Protein AF-A0A662K650-F1 (afdb_monomer)

Foldseek 3Di:
DDDDDDDDDDDDDDDDDDDDDDDDDDDDDDDDDDDDDDPDPPPPPPDPDPPQPDDAFLWKKFFAFDDPPVVPDPDDDDPPTPFMWTDHDPQKTKFWDQLLVLEDPCLVVCPPPVNVVSLVVLQVLLQAPPRDCNNRIATAMDGNCVRVVCPTTVDMFIKDFQDDSVLSNQLRVVSVLQHALQADGHPDPDRGHHQGAQSCCVRPVFAQDEDDCSDRVPDDNVNSPDSNSHYHGQSSSQRSNCVRVVDGLQCPVPGRDRDPVRNCNGPRIDTDDD

Secondary structure (DSSP, 8-state):
---------------------------------------------TT----PPPP-TT-EEEEEE---TTTTTSS---SS-SEEEEEEETTEEEEEE--GGGS-HHHHTT-TTT-HHHHHHHHHHHHBTTS-HHHH-EEEEEETHHHHSSSSEEEEEEEEESS-HHHHHHHHHHHHHHHSTTB--BT-S---BPPBB-SHIIIII----------GGG--HHHHTSGGGSB-HHHHHHHHHHHHT-----SSTTSSS--HHHHHTSTTEEE---

Solvent-accessible surface area (backbone atoms only — not comparable to full-atom values): 16088 Å² total; per-residue (Å²): 134,89,78,88,92,85,82,88,88,82,86,88,82,89,81,88,85,84,88,84,88,81,88,85,87,86,89,85,90,82,91,86,90,85,75,93,73,87,71,74,85,69,69,68,71,75,71,71,69,71,74,70,66,85,86,51,52,38,19,38,38,36,28,29,58,68,72,62,80,92,69,54,93,82,79,71,80,62,69,72,36,75,35,25,32,30,31,65,46,94,66,25,30,40,37,27,42,61,34,72,88,53,41,52,74,67,60,70,69,49,46,75,76,79,28,63,67,56,35,52,52,44,26,50,39,20,46,25,50,91,48,56,49,71,42,29,5,22,24,33,76,45,56,42,57,62,60,70,65,54,84,59,17,76,44,71,49,56,28,43,56,80,64,57,66,71,44,26,47,46,15,41,54,54,46,49,64,39,27,38,58,49,26,60,42,42,88,47,97,53,52,67,30,36,30,22,20,35,49,43,32,73,74,72,67,48,42,68,62,69,70,85,83,84,51,55,89,75,64,47,72,74,52,58,74,35,70,51,52,29,30,34,24,29,41,42,52,36,31,19,34,38,68,64,59,65,47,74,40,48,50,52,72,88,49,48,43,55,47,31,37,26,38,61,63,10,94,47,39,44,69,63,76,124

pLDDT: mean 80.11, std 23.22, range [28.91, 98.56]

Structure (mmCIF, N/CA/C/O backbone):
data_AF-A0A662K650-F1
#
_entry.id   AF-A0A662K650-F1
#
loop_
_atom_site.group_PDB
_atom_site.id
_atom_site.type_symbol
_atom_site.label_atom_id
_atom_site.label_alt_id
_atom_site.label_comp_id
_atom_site.label_asym_id
_atom_site.label_entity_id
_atom_site.label_seq_id
_atom_site.pdbx_PDB_ins_code
_atom_site.Cartn_x
_atom_site.Cartn_y
_atom_site.Cartn_z
_atom_site.occupancy
_atom_site.B_iso_or_equiv
_atom_site.auth_seq_id
_atom_site.auth_comp_id
_atom_site.auth_asym_id
_atom_site.auth_atom_id
_atom_site.pdbx_PDB_model_num
ATOM 1 N N . MET A 1 1 ? -65.762 -72.818 -8.376 1.00 40.78 1 MET A N 1
ATOM 2 C CA . MET A 1 1 ? -64.711 -73.740 -7.884 1.00 40.78 1 MET A CA 1
ATOM 3 C C . MET A 1 1 ? -64.092 -73.078 -6.656 1.00 40.78 1 MET A C 1
ATOM 5 O O . MET A 1 1 ? -63.567 -71.992 -6.817 1.00 40.78 1 MET A O 1
ATOM 9 N N . ARG A 1 2 ? -64.547 -73.446 -5.440 1.00 37.78 2 ARG A N 1
ATOM 10 C CA . ARG A 1 2 ? -63.786 -74.156 -4.366 1.00 37.78 2 ARG A CA 1
ATOM 11 C C . ARG A 1 2 ? -62.456 -73.459 -4.032 1.00 37.78 2 ARG A C 1
ATOM 13 O O . ARG A 1 2 ? -61.663 -73.317 -4.945 1.00 37.78 2 ARG A O 1
ATOM 20 N N . ARG A 1 3 ? -62.063 -73.093 -2.809 1.00 38.09 3 ARG A N 1
ATOM 21 C CA . ARG A 1 3 ? -62.480 -73.192 -1.383 1.00 38.09 3 ARG A CA 1
ATOM 22 C C . ARG A 1 3 ? -61.459 -72.239 -0.698 1.00 38.09 3 ARG A C 1
ATOM 24 O O . ARG A 1 3 ? -60.294 -72.298 -1.066 1.00 38.09 3 ARG A O 1
ATOM 31 N N . ALA A 1 4 ? -61.837 -71.181 0.018 1.00 39.53 4 ALA A N 1
ATOM 32 C CA . ALA A 1 4 ? -62.166 -71.162 1.448 1.00 39.53 4 ALA A CA 1
ATOM 33 C C . ALA A 1 4 ? -61.081 -71.779 2.361 1.00 39.53 4 ALA A C 1
ATOM 35 O O . ALA A 1 4 ? -60.773 -72.954 2.201 1.00 39.53 4 ALA A O 1
ATOM 36 N N . GLU A 1 5 ? -60.584 -70.968 3.308 1.00 41.03 5 GLU A N 1
ATOM 37 C CA . GLU A 1 5 ? -60.475 -71.236 4.763 1.00 41.03 5 GLU A CA 1
ATOM 38 C C . GLU A 1 5 ? 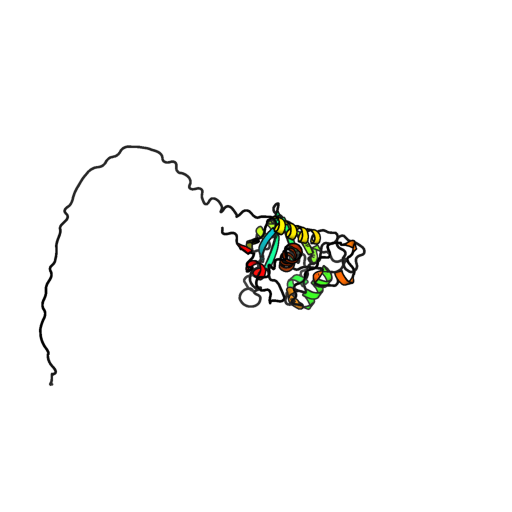-59.142 -70.869 5.426 1.00 41.03 5 GLU A C 1
ATOM 40 O O . GLU A 1 5 ? -58.085 -71.387 5.081 1.00 41.03 5 GLU A O 1
ATOM 45 N N . LEU A 1 6 ? -59.279 -69.970 6.411 1.00 41.00 6 LEU A N 1
ATOM 46 C CA . LEU A 1 6 ? -58.682 -69.911 7.757 1.00 41.00 6 LEU A CA 1
ATOM 47 C C . LEU A 1 6 ? -58.903 -68.459 8.227 1.00 41.00 6 LEU A C 1
ATOM 49 O O . LEU A 1 6 ? -58.104 -67.575 7.950 1.00 41.00 6 LEU A O 1
ATOM 53 N N . ASP A 1 7 ? -60.097 -68.030 8.620 1.00 37.19 7 ASP A N 1
ATOM 54 C CA . ASP A 1 7 ? -60.944 -68.378 9.769 1.00 37.19 7 ASP A CA 1
ATOM 55 C C . ASP A 1 7 ? -60.376 -68.021 11.166 1.00 37.19 7 ASP A C 1
ATOM 57 O O . ASP A 1 7 ? -59.425 -68.605 11.677 1.00 37.19 7 ASP A O 1
ATOM 61 N N . THR A 1 8 ? -61.021 -66.982 11.707 1.00 34.47 8 THR A N 1
ATOM 62 C CA . THR A 1 8 ? -61.357 -66.612 13.093 1.00 34.47 8 THR A CA 1
ATOM 63 C C . THR A 1 8 ? -60.411 -66.828 14.285 1.00 34.47 8 THR A C 1
ATOM 65 O O . THR A 1 8 ? -60.148 -67.932 14.739 1.00 34.47 8 THR A O 1
ATOM 68 N N . LYS A 1 9 ? -60.174 -65.711 14.997 1.00 36.16 9 LYS A N 1
ATOM 69 C CA . LYS A 1 9 ? -60.416 -65.540 16.452 1.00 36.16 9 LYS A CA 1
ATOM 70 C C . LYS A 1 9 ? -60.730 -64.052 16.706 1.00 36.16 9 LYS A C 1
ATOM 72 O O . LYS A 1 9 ? -59.889 -63.196 16.501 1.00 36.16 9 LYS A O 1
ATOM 77 N N . SER A 1 10 ? -61.989 -63.663 16.913 1.00 34.94 10 SER A N 1
ATOM 78 C CA . SER A 1 10 ? -62.749 -63.732 18.177 1.00 34.94 10 SER A CA 1
ATOM 79 C C . SER A 1 10 ? -62.577 -62.497 19.084 1.00 34.94 10 SER A C 1
ATOM 81 O O . SER A 1 10 ? -61.694 -62.466 19.929 1.00 34.94 10 SER A O 1
ATOM 83 N N . LYS A 1 11 ? -63.553 -61.582 18.965 1.00 31.78 11 LYS A N 1
ATOM 84 C CA . LYS A 1 11 ? -64.381 -60.973 20.036 1.00 31.78 11 LYS A CA 1
ATOM 85 C C . LYS A 1 11 ? -63.713 -60.268 21.240 1.00 31.78 11 LYS A C 1
ATOM 87 O O . LYS A 1 11 ? -62.971 -60.876 21.998 1.00 31.78 11 LYS A O 1
ATOM 92 N N . LYS A 1 12 ? -64.298 -59.089 21.544 1.00 35.31 12 LYS A N 1
ATOM 93 C CA . LYS A 1 12 ? -64.157 -58.172 22.710 1.00 35.31 12 LYS A CA 1
ATOM 94 C C . LYS A 1 12 ? -63.090 -57.092 22.455 1.00 35.31 12 LYS A C 1
ATOM 96 O O . LYS A 1 12 ? -61.952 -57.428 22.211 1.00 35.31 12 LYS A O 1
ATOM 101 N N . LEU A 1 13 ? -63.373 -55.789 22.453 1.00 38.28 13 LEU A N 1
ATOM 102 C CA . LEU A 1 13 ? -64.236 -55.022 23.348 1.00 38.28 13 LEU A CA 1
ATOM 103 C C . LEU A 1 13 ? -64.931 -53.846 22.636 1.00 38.28 13 LEU A C 1
ATOM 105 O O . LEU A 1 13 ? -64.328 -53.104 21.871 1.00 38.28 13 LEU A O 1
ATOM 109 N N . LYS A 1 14 ? -66.202 -53.649 22.998 1.00 33.72 14 LYS A N 1
ATOM 110 C CA . LYS A 1 14 ? -66.956 -52.399 22.864 1.00 33.72 14 LYS A CA 1
ATOM 111 C C . LYS A 1 14 ? -66.472 -51.401 23.926 1.00 33.72 14 LYS A C 1
ATOM 113 O O . LYS A 1 14 ? -66.399 -51.800 25.088 1.00 33.72 14 LYS A O 1
ATOM 118 N N . LYS A 1 15 ? -66.307 -50.118 23.580 1.00 38.47 15 LYS A N 1
ATOM 119 C CA . LYS A 1 15 ? -66.795 -49.002 24.416 1.00 38.47 15 LYS A CA 1
ATOM 120 C C . LYS A 1 15 ? -66.842 -47.668 23.652 1.00 38.47 15 LYS A C 1
ATOM 122 O O . LYS A 1 15 ? -65.833 -47.104 23.260 1.00 38.47 15 LYS A O 1
ATOM 127 N N . THR A 1 16 ? -68.083 -47.250 23.462 1.00 40.47 16 THR A N 1
ATOM 128 C CA . THR A 1 16 ? -68.689 -45.967 23.091 1.00 40.47 16 THR A CA 1
ATOM 129 C C . THR A 1 16 ? -68.134 -44.755 23.850 1.00 40.47 16 THR A C 1
ATOM 131 O O . THR A 1 16 ? -67.894 -44.905 25.039 1.00 40.47 16 THR A O 1
ATOM 134 N N . PHE A 1 17 ? -68.076 -43.569 23.223 1.00 34.34 17 PHE A N 1
ATOM 135 C CA . PHE A 1 17 ? -68.374 -42.243 23.823 1.00 34.34 17 PHE A CA 1
ATOM 136 C C . PHE A 1 17 ? -68.547 -41.223 22.673 1.00 34.34 17 PHE A C 1
ATOM 138 O O . PHE A 1 17 ? -67.603 -40.946 21.947 1.00 34.34 17 PHE A O 1
ATOM 145 N N . GLN A 1 18 ? -69.777 -40.992 22.207 1.00 33.91 18 GLN A N 1
ATOM 146 C CA . GLN A 1 18 ? -70.702 -39.902 22.568 1.00 33.91 18 GLN A CA 1
ATOM 147 C C . GLN A 1 18 ? -70.287 -38.494 22.099 1.00 33.91 18 GLN A C 1
ATOM 149 O O . GLN A 1 18 ? -69.327 -37.896 22.566 1.00 33.91 18 GLN A O 1
ATOM 154 N N . VAL A 1 19 ? -71.112 -38.010 21.168 1.00 34.16 19 VAL A N 1
ATOM 155 C CA . VAL A 1 19 ? -71.230 -36.669 20.590 1.00 34.16 19 VAL A CA 1
ATOM 156 C C . VAL A 1 19 ? -71.708 -35.675 21.652 1.00 34.16 19 VAL A C 1
ATOM 158 O O . VAL A 1 19 ? -72.634 -35.992 22.398 1.00 34.16 19 VAL A O 1
ATOM 161 N N . LEU A 1 20 ? -71.153 -34.459 21.654 1.00 33.59 20 LEU A N 1
ATOM 162 C CA . LEU A 1 20 ? -71.763 -33.299 22.305 1.00 33.59 20 LEU A CA 1
ATOM 163 C C . LEU A 1 20 ? -72.025 -32.210 21.255 1.00 33.59 20 LEU A C 1
ATOM 165 O O . LEU A 1 20 ? -71.106 -31.715 20.608 1.00 33.59 20 LEU A O 1
ATOM 169 N N . VAL A 1 21 ? -73.304 -31.884 21.087 1.00 38.09 21 VAL A N 1
ATOM 170 C CA . VAL A 1 21 ? -73.833 -30.742 20.334 1.00 38.09 21 VAL A CA 1
ATOM 171 C C . VAL A 1 21 ? -73.928 -29.564 21.300 1.00 38.09 21 VAL A C 1
ATOM 173 O O . VAL A 1 21 ? -74.507 -29.730 22.371 1.00 38.09 21 VAL A O 1
ATOM 176 N N . ILE A 1 22 ? -73.431 -28.382 20.922 1.00 37.75 22 ILE A N 1
ATOM 177 C CA . ILE A 1 22 ? -73.859 -27.107 21.516 1.00 37.75 22 ILE A CA 1
ATOM 178 C C . ILE A 1 22 ? -74.097 -26.099 20.385 1.00 37.75 22 ILE A C 1
ATOM 180 O O . ILE A 1 22 ? -73.215 -25.815 19.577 1.00 37.75 22 ILE A O 1
ATOM 184 N N . GLU A 1 23 ? -75.337 -25.617 20.332 1.00 37.16 23 GLU A N 1
ATOM 185 C CA . GLU A 1 23 ? -75.872 -24.569 19.463 1.00 37.16 23 GLU A CA 1
ATOM 186 C C . GLU A 1 23 ? -75.290 -23.186 19.803 1.00 37.16 23 GLU A C 1
ATOM 188 O O . GLU A 1 23 ? -75.110 -22.876 20.978 1.00 37.16 23 GLU A O 1
ATOM 193 N N . VAL A 1 24 ? -75.139 -22.291 18.814 1.00 37.44 24 VAL A N 1
ATOM 194 C CA . VAL A 1 24 ? -75.160 -20.835 19.065 1.00 37.44 24 VAL A CA 1
ATOM 195 C C . VAL A 1 24 ? -76.007 -20.127 18.000 1.00 37.44 24 VAL A C 1
ATOM 197 O O . VAL A 1 24 ? -75.733 -20.186 16.801 1.00 37.44 24 VAL A O 1
ATOM 200 N N . ARG A 1 25 ? -77.078 -19.480 18.476 1.00 34.38 25 ARG A N 1
ATOM 201 C CA . ARG A 1 25 ? -78.071 -18.684 17.736 1.00 34.38 25 ARG A CA 1
ATOM 202 C C . ARG A 1 25 ? -77.619 -17.227 17.521 1.00 34.38 25 ARG A C 1
ATOM 204 O O . ARG A 1 25 ? -76.724 -16.723 18.184 1.00 34.38 25 ARG A O 1
ATOM 211 N N . TRP A 1 26 ? -78.291 -16.572 16.575 1.00 32.06 26 TRP A N 1
ATOM 212 C CA . TRP A 1 26 ? -78.008 -15.278 15.933 1.00 32.06 26 TRP A CA 1
ATOM 213 C C . TRP A 1 26 ? -78.647 -14.012 16.586 1.00 32.06 26 TRP A C 1
ATOM 215 O O . TRP A 1 26 ? -79.778 -14.104 17.059 1.00 32.06 26 TRP A O 1
ATOM 225 N N . LYS A 1 27 ? -77.993 -12.838 16.349 1.00 34.25 27 LYS A N 1
ATOM 226 C CA . LYS A 1 27 ? -78.469 -11.407 16.202 1.00 34.25 27 LYS A CA 1
ATOM 227 C C . LYS A 1 27 ? -78.825 -10.552 17.455 1.00 34.25 27 LYS A C 1
ATOM 229 O O . LYS A 1 27 ? -79.251 -11.143 18.439 1.00 34.25 27 LYS A O 1
ATOM 234 N N . PRO A 1 28 ? -78.899 -9.183 17.381 1.00 52.59 28 PRO A N 1
ATOM 235 C CA . PRO A 1 28 ? -78.194 -8.133 16.578 1.00 52.59 28 PRO A CA 1
ATOM 236 C C . PRO A 1 28 ? -77.786 -6.847 17.404 1.00 52.59 28 PRO A C 1
ATOM 238 O O . PRO A 1 28 ? -77.956 -6.846 18.617 1.00 52.59 28 PRO A O 1
ATOM 241 N N . LEU A 1 29 ? -77.376 -5.739 16.724 1.00 32.50 29 LEU A N 1
ATOM 242 C CA . LEU A 1 29 ? -77.354 -4.297 17.160 1.00 32.50 29 LEU A CA 1
ATOM 243 C C . LEU A 1 29 ? -76.177 -3.867 18.101 1.00 32.50 29 LEU A C 1
ATOM 245 O O . LEU A 1 29 ? -75.738 -4.671 18.903 1.00 32.50 29 LEU A O 1
ATOM 249 N N . VAL A 1 30 ? -75.532 -2.680 18.100 1.00 34.03 30 VAL A N 1
ATOM 250 C CA . VAL A 1 30 ? -75.786 -1.281 17.667 1.00 34.03 30 VAL A CA 1
ATOM 251 C C . VAL A 1 30 ? -74.442 -0.547 17.381 1.00 34.03 30 VAL A C 1
ATOM 253 O O . VAL A 1 30 ? -73.450 -0.788 18.062 1.00 34.03 30 VAL A O 1
ATOM 256 N N . LEU A 1 31 ? -74.447 0.396 16.423 1.00 34.59 31 LEU A N 1
ATOM 257 C CA . LEU A 1 31 ? -73.459 1.469 16.187 1.00 34.59 31 LEU A CA 1
ATOM 258 C C . LEU A 1 31 ? -73.218 2.381 17.414 1.00 34.59 31 LEU A C 1
ATOM 260 O O . LEU A 1 31 ? -74.169 2.959 17.931 1.00 34.59 31 LEU A O 1
ATOM 264 N N . ILE A 1 32 ? -71.963 2.707 17.733 1.00 38.38 32 ILE A N 1
ATOM 265 C CA . ILE A 1 32 ? -71.627 3.985 18.386 1.00 38.38 32 ILE A CA 1
ATOM 266 C C . ILE A 1 32 ? -70.618 4.716 17.501 1.00 38.38 32 ILE A C 1
ATOM 268 O O . ILE A 1 32 ? -69.511 4.236 17.276 1.00 38.38 32 ILE A O 1
ATOM 272 N N . ALA A 1 33 ? -71.031 5.876 16.993 1.00 38.84 33 ALA A N 1
ATOM 273 C CA . ALA A 1 33 ? -70.193 6.848 16.308 1.00 38.84 33 ALA A CA 1
ATOM 274 C C . ALA A 1 33 ? -70.051 8.089 17.196 1.00 38.84 33 ALA A C 1
ATOM 276 O O . ALA A 1 33 ? -71.044 8.778 17.389 1.00 38.84 33 ALA A O 1
ATOM 277 N N . VAL A 1 34 ? -68.843 8.366 17.696 1.00 32.19 34 VAL A N 1
ATOM 278 C CA . VAL A 1 34 ? -68.288 9.680 18.100 1.00 32.19 34 VAL A CA 1
ATOM 279 C C . VAL A 1 34 ? -66.774 9.436 18.211 1.00 32.19 34 VAL A C 1
ATOM 281 O O . VAL A 1 34 ? -66.379 8.457 18.824 1.00 32.19 34 VAL A O 1
ATOM 284 N N . GLY A 1 35 ? -65.837 10.196 17.666 1.00 28.91 35 GLY A N 1
ATOM 285 C CA . GLY A 1 35 ? -65.833 11.460 16.958 1.00 28.91 35 GLY A CA 1
ATOM 286 C C . GLY A 1 35 ? -64.402 11.673 16.444 1.00 28.91 35 GLY A C 1
ATOM 287 O O . GLY A 1 35 ? -63.477 10.946 16.803 1.00 28.91 35 GLY A O 1
ATOM 288 N N . MET A 1 36 ? -64.248 12.642 15.553 1.00 41.31 36 MET A N 1
ATOM 289 C CA . MET A 1 36 ? -62.998 13.011 14.894 1.00 41.31 36 MET A CA 1
ATOM 290 C C . MET A 1 36 ? -61.838 13.180 15.885 1.00 41.31 36 MET A C 1
ATOM 292 O O . MET A 1 36 ? -61.918 14.013 16.781 1.00 41.31 36 MET A O 1
ATOM 296 N N . PHE A 1 37 ? -60.725 12.494 15.636 1.00 33.50 37 PHE A N 1
ATOM 297 C CA . PHE A 1 37 ? -59.409 13.098 15.798 1.00 33.50 37 PHE A CA 1
ATOM 298 C C . PHE A 1 37 ? -58.512 12.620 14.662 1.00 33.50 37 PHE A C 1
ATOM 300 O O . PHE A 1 37 ? -58.288 11.429 14.461 1.00 33.50 37 PHE A O 1
ATOM 307 N N . LEU A 1 38 ? -58.052 13.603 13.896 1.00 41.06 38 LEU A N 1
ATOM 308 C CA . LEU A 1 38 ? -56.959 13.511 12.950 1.00 41.06 38 LEU A CA 1
ATOM 309 C C . LEU A 1 38 ? -55.739 12.956 13.695 1.00 41.06 38 LEU A C 1
ATOM 311 O O . LEU A 1 38 ? -55.058 13.696 14.401 1.00 41.06 38 LEU A O 1
ATOM 315 N N . ALA A 1 39 ? -55.457 11.663 13.550 1.00 36.44 39 ALA A N 1
ATOM 316 C CA . ALA A 1 39 ? -54.082 11.221 13.686 1.00 36.44 39 ALA A CA 1
ATOM 317 C C . ALA A 1 39 ? -53.356 11.778 12.454 1.00 36.44 39 ALA A C 1
ATOM 319 O O . ALA A 1 39 ? -53.850 11.584 11.335 1.00 36.44 39 ALA A O 1
ATOM 320 N N . PRO A 1 40 ? -52.250 12.521 12.619 1.00 38.53 40 PRO A N 1
ATOM 321 C CA . PRO A 1 40 ? -51.476 12.944 11.473 1.00 38.53 40 PRO A CA 1
ATOM 322 C C . PRO A 1 40 ? -51.129 11.682 10.691 1.00 38.53 40 PRO A C 1
ATOM 324 O O . PRO A 1 40 ? -50.772 10.659 11.279 1.00 38.53 40 PRO A O 1
ATOM 327 N N . ALA A 1 41 ? -51.221 11.756 9.365 1.00 41.66 41 ALA A N 1
ATOM 328 C CA . ALA A 1 41 ? -50.349 10.949 8.543 1.00 41.66 41 ALA A CA 1
ATOM 329 C C . ALA A 1 41 ? -48.931 11.330 8.979 1.00 41.66 41 ALA A C 1
ATOM 331 O O . ALA A 1 41 ? -48.328 12.259 8.447 1.00 41.66 41 ALA A O 1
ATOM 332 N N . THR A 1 42 ? -48.415 10.666 10.014 1.00 42.78 42 THR A N 1
ATOM 333 C CA . THR A 1 42 ? -46.987 10.500 10.151 1.00 42.78 42 THR A CA 1
ATOM 334 C C . THR A 1 42 ? -46.650 9.747 8.888 1.00 42.78 42 THR A C 1
ATOM 336 O O . THR A 1 42 ? -46.900 8.546 8.782 1.00 42.78 42 THR A O 1
ATOM 339 N N . LEU A 1 43 ? -46.198 10.500 7.886 1.00 41.53 43 LEU A N 1
ATOM 340 C CA . LEU A 1 43 ? -45.213 10.023 6.946 1.00 41.53 43 LEU A CA 1
ATOM 341 C C . LEU A 1 43 ? -44.304 9.140 7.793 1.00 41.53 43 LEU A C 1
ATOM 343 O O . LEU A 1 43 ? -43.567 9.650 8.639 1.00 41.53 43 LEU A O 1
ATOM 347 N N . ALA A 1 44 ? -44.459 7.819 7.677 1.00 37.47 44 ALA A N 1
ATOM 348 C CA . ALA A 1 44 ? -43.382 6.943 8.071 1.00 37.47 44 ALA A CA 1
ATOM 349 C C . ALA A 1 44 ? -42.177 7.557 7.358 1.00 37.47 44 ALA A C 1
ATOM 351 O O . ALA A 1 44 ? -42.288 7.795 6.149 1.00 37.47 44 ALA A O 1
ATOM 352 N N . PRO A 1 45 ? -41.105 7.942 8.068 1.00 42.09 45 PRO A N 1
ATOM 353 C CA . PRO A 1 45 ? -39.874 8.264 7.388 1.00 42.09 45 PRO A CA 1
ATOM 354 C C . PRO A 1 45 ? -39.596 7.042 6.524 1.00 42.09 45 PRO A C 1
ATOM 356 O O . PRO A 1 45 ? -39.334 5.959 7.048 1.00 42.09 45 PRO A O 1
ATOM 359 N N . SER A 1 46 ? -39.805 7.180 5.216 1.00 42.38 46 SER A N 1
ATOM 360 C CA . SER A 1 46 ? -39.352 6.225 4.226 1.00 42.38 46 SER A CA 1
ATOM 361 C C . SER A 1 46 ? -37.897 6.004 4.569 1.00 42.38 46 SER A C 1
ATOM 363 O O . SER A 1 46 ? -37.149 6.970 4.476 1.00 42.38 46 SER A O 1
ATOM 365 N N . ALA A 1 47 ? -37.581 4.816 5.096 1.00 41.59 47 ALA A N 1
ATOM 366 C CA . ALA A 1 47 ? -36.256 4.377 5.506 1.00 41.59 47 ALA A CA 1
ATOM 367 C C . ALA A 1 47 ? -35.322 5.553 5.830 1.00 41.59 47 ALA A C 1
ATOM 369 O O . ALA A 1 47 ? -34.590 6.035 4.965 1.00 41.59 47 ALA A O 1
ATOM 370 N N . LEU A 1 48 ? -35.376 6.019 7.086 1.00 36.56 48 LEU A N 1
ATOM 371 C CA . LEU A 1 48 ? -34.194 6.586 7.733 1.00 36.56 48 LEU A CA 1
ATOM 372 C C . LEU A 1 48 ? -33.001 5.788 7.213 1.00 36.56 48 LEU A C 1
ATOM 374 O O . LEU A 1 48 ? -32.955 4.577 7.440 1.00 36.56 48 LEU A O 1
ATOM 378 N N . GLY A 1 49 ? -32.141 6.442 6.424 1.00 36.94 49 GLY A N 1
ATOM 379 C CA . GLY A 1 49 ? -30.924 5.823 5.932 1.00 36.94 49 GLY A CA 1
ATOM 380 C C . GLY A 1 49 ? -30.283 5.128 7.116 1.00 36.94 49 GLY A C 1
ATOM 381 O O . GLY A 1 49 ? -30.177 5.748 8.179 1.00 36.94 49 GLY A O 1
ATOM 382 N N . ALA A 1 50 ? -29.974 3.838 6.955 1.00 36.38 50 ALA A N 1
ATOM 383 C CA . ALA A 1 50 ? -29.138 3.124 7.904 1.00 36.38 50 ALA A CA 1
ATOM 384 C C . ALA A 1 50 ? -28.015 4.093 8.262 1.00 36.38 50 ALA A C 1
ATOM 386 O O . ALA A 1 50 ? -27.336 4.601 7.362 1.00 36.38 50 ALA A O 1
ATOM 387 N N . ALA A 1 51 ? -27.961 4.511 9.528 1.00 37.28 51 ALA A N 1
ATOM 388 C CA . ALA A 1 51 ? -26.932 5.428 9.964 1.00 37.28 51 ALA A CA 1
ATOM 389 C C . ALA A 1 51 ? -25.638 4.666 9.723 1.00 37.28 51 ALA A C 1
ATOM 391 O O . ALA A 1 51 ? -25.349 3.738 10.471 1.00 37.28 51 ALA A O 1
ATOM 392 N N . SER A 1 52 ? -24.940 4.988 8.627 1.00 56.69 52 SER A N 1
ATOM 393 C CA . SER A 1 52 ? -23.692 4.331 8.261 1.00 56.69 52 SER A CA 1
ATOM 394 C C . SER A 1 52 ? -22.842 4.348 9.514 1.00 56.69 52 SER A C 1
ATOM 396 O O . SER A 1 52 ? -22.618 5.435 10.066 1.00 56.69 52 SER A O 1
ATOM 398 N N . ALA A 1 53 ? -22.479 3.171 10.014 1.00 62.16 53 ALA A N 1
ATOM 399 C CA . ALA A 1 53 ? -21.764 3.087 11.267 1.00 62.16 53 ALA A CA 1
ATOM 400 C C . ALA A 1 53 ? -20.562 4.050 11.226 1.00 62.16 53 ALA A C 1
ATOM 402 O O . ALA A 1 53 ? -19.919 4.189 10.178 1.00 62.16 53 ALA A O 1
ATOM 403 N N . PRO A 1 54 ? -20.320 4.818 12.302 1.00 74.25 54 PRO A N 1
ATOM 404 C CA . PRO A 1 54 ? -19.321 5.873 12.270 1.00 74.25 54 PRO A CA 1
ATOM 405 C C . PRO A 1 54 ? -17.949 5.263 11.976 1.00 74.25 54 PRO A C 1
ATOM 407 O O . PRO A 1 54 ? -17.460 4.462 12.762 1.00 74.25 54 PRO A O 1
ATOM 410 N N . MET A 1 55 ? -17.332 5.653 10.860 1.00 85.56 55 MET A N 1
ATOM 411 C CA . MET A 1 55 ? -15.967 5.239 10.535 1.00 85.56 55 MET A CA 1
ATOM 412 C C . MET A 1 55 ? -14.959 5.971 11.421 1.00 85.56 55 MET A C 1
ATOM 414 O O . MET A 1 55 ? -15.015 7.198 11.573 1.00 85.56 55 MET A O 1
ATOM 418 N N . TYR A 1 56 ? -13.981 5.237 11.934 1.00 91.69 56 TYR A N 1
ATOM 419 C CA . TYR A 1 56 ? -12.894 5.751 12.756 1.00 91.69 56 TYR A CA 1
ATOM 420 C C . TYR A 1 56 ? -11.563 5.687 12.012 1.00 91.69 56 TYR A C 1
ATOM 422 O O . TYR A 1 56 ? -11.294 4.760 11.249 1.00 91.69 56 TYR A O 1
ATOM 430 N N . LYS A 1 57 ? -10.689 6.676 12.247 1.00 95.62 57 LYS A N 1
ATOM 431 C CA . LYS A 1 57 ? -9.314 6.654 11.724 1.00 95.62 57 LYS A CA 1
ATOM 432 C C . LYS A 1 57 ? -8.670 5.304 12.077 1.00 95.62 57 LYS A C 1
ATOM 434 O O . LYS A 1 57 ? -8.710 4.894 13.238 1.00 95.62 57 LYS A O 1
ATOM 439 N N . GLY A 1 58 ? -8.115 4.643 11.063 1.00 96.94 58 GLY A N 1
ATOM 440 C CA . GLY A 1 58 ? -7.503 3.314 11.083 1.00 96.94 58 GLY A CA 1
ATOM 441 C C . GLY A 1 58 ? -8.436 2.145 10.777 1.00 96.94 58 GLY A C 1
ATOM 442 O O . GLY A 1 58 ? -7.953 1.015 10.728 1.00 96.94 58 GLY A O 1
ATOM 443 N N . ASP A 1 59 ? -9.723 2.376 10.530 1.00 95.88 59 ASP A N 1
ATOM 444 C CA . ASP A 1 59 ? -10.591 1.344 9.959 1.00 95.88 59 ASP A CA 1
ATOM 445 C C . ASP A 1 59 ? -10.087 0.885 8.590 1.00 95.88 59 ASP A C 1
ATOM 447 O O . ASP A 1 59 ? -9.399 1.625 7.880 1.00 95.88 59 ASP A O 1
ATOM 451 N N . VAL A 1 60 ? -10.423 -0.351 8.232 1.00 97.19 60 VAL A N 1
ATOM 452 C CA . VAL A 1 60 ? -10.070 -0.944 6.943 1.00 97.19 60 VAL A CA 1
ATOM 453 C C . VAL A 1 60 ? -11.273 -0.845 6.016 1.00 97.19 60 VAL A C 1
ATOM 455 O O . VAL A 1 60 ? -12.396 -1.148 6.418 1.00 97.19 60 VAL A O 1
ATOM 458 N N . ILE A 1 61 ? -11.034 -0.420 4.780 1.00 95.62 61 ILE A N 1
ATOM 459 C CA . ILE A 1 61 ? -12.007 -0.500 3.692 1.00 95.62 61 ILE A CA 1
ATOM 460 C C . ILE A 1 61 ? -11.554 -1.615 2.761 1.00 95.62 61 ILE A C 1
ATOM 462 O O . ILE A 1 61 ? -10.393 -1.623 2.351 1.00 95.62 61 ILE A O 1
ATOM 466 N N . TYR A 1 62 ? -12.463 -2.519 2.423 1.00 94.62 62 TYR A N 1
ATOM 467 C CA . TYR A 1 62 ? -12.281 -3.521 1.382 1.00 94.62 62 TYR A CA 1
ATOM 468 C C . TYR A 1 62 ? -13.122 -3.163 0.169 1.00 94.62 62 TYR A C 1
ATOM 470 O O . TYR A 1 62 ? -14.188 -2.564 0.318 1.00 94.62 62 TYR A O 1
ATOM 478 N N . ALA A 1 63 ? -12.652 -3.526 -1.019 1.00 92.00 63 ALA A N 1
ATOM 479 C CA . ALA A 1 63 ? -13.376 -3.251 -2.249 1.00 92.00 63 ALA A CA 1
ATOM 480 C C . ALA A 1 63 ? -13.225 -4.382 -3.267 1.00 92.00 63 ALA A C 1
ATOM 482 O O . ALA A 1 63 ? -12.166 -5.006 -3.375 1.00 92.00 63 ALA A O 1
ATOM 483 N N . GLU A 1 64 ? -14.302 -4.646 -4.001 1.00 89.19 64 GLU A N 1
ATOM 484 C CA . GLU A 1 64 ? -14.348 -5.604 -5.104 1.00 89.19 64 GLU A CA 1
ATOM 485 C C . GLU A 1 64 ? -14.394 -4.826 -6.419 1.00 89.19 64 GLU A C 1
ATOM 487 O O . GLU A 1 64 ? -15.260 -3.972 -6.624 1.00 89.19 64 GLU A O 1
ATOM 492 N N . ALA A 1 65 ? -13.436 -5.075 -7.305 1.00 83.00 65 ALA A N 1
ATOM 493 C CA . ALA A 1 65 ? -13.340 -4.385 -8.579 1.00 83.00 65 ALA A CA 1
ATOM 494 C C . ALA A 1 65 ? -14.419 -4.883 -9.554 1.00 83.00 65 ALA A C 1
ATOM 496 O O . ALA A 1 65 ? -14.880 -6.029 -9.493 1.00 83.00 65 ALA A O 1
ATOM 497 N N . TYR A 1 66 ? -14.799 -4.046 -10.523 1.00 74.94 66 TYR A N 1
ATOM 498 C CA . TYR A 1 66 ? -15.605 -4.535 -11.641 1.00 74.94 66 TYR A CA 1
ATOM 499 C C . TYR A 1 66 ? -14.801 -5.529 -12.475 1.00 74.94 66 TYR A C 1
ATOM 501 O O . TYR A 1 66 ? -14.000 -5.160 -13.333 1.00 74.94 66 TYR A O 1
ATOM 509 N N . HIS A 1 67 ? -15.085 -6.812 -12.307 1.00 65.25 67 HIS A N 1
ATOM 510 C CA . HIS A 1 67 ? -14.737 -7.788 -13.338 1.00 65.25 67 HIS A CA 1
ATOM 511 C C . HIS A 1 67 ? -15.818 -7.726 -14.449 1.00 65.25 67 HIS A C 1
ATOM 513 O O . HIS A 1 67 ? -16.979 -7.417 -14.173 1.00 65.25 67 HIS A O 1
ATOM 519 N N . ASN A 1 68 ? -15.518 -8.047 -15.707 1.00 54.16 68 ASN A N 1
ATOM 520 C CA . ASN A 1 68 ? -16.569 -8.193 -16.729 1.00 54.16 68 ASN A CA 1
ATOM 521 C C . ASN A 1 68 ? -17.190 -9.599 -16.642 1.00 54.16 68 ASN A C 1
ATOM 523 O O . ASN A 1 68 ? -16.482 -10.597 -16.768 1.00 54.16 68 ASN A O 1
ATOM 527 N N . ASP A 1 69 ? -18.514 -9.692 -16.464 1.00 46.69 69 ASP A N 1
ATOM 528 C CA . ASP A 1 69 ? -19.269 -10.937 -16.191 1.00 46.69 69 ASP A CA 1
ATOM 529 C C . ASP A 1 69 ? -19.035 -12.100 -17.175 1.00 46.69 69 ASP A C 1
ATOM 531 O O . ASP A 1 69 ? -19.247 -13.264 -16.826 1.00 46.69 69 ASP A O 1
ATOM 535 N N . ASN A 1 70 ? -18.546 -11.825 -18.385 1.00 45.44 70 ASN A N 1
ATOM 536 C CA . ASN A 1 70 ? -18.281 -12.854 -19.393 1.00 45.44 70 ASN A CA 1
ATOM 537 C C . ASN A 1 70 ? -16.983 -13.651 -19.160 1.00 45.44 70 ASN A C 1
ATOM 539 O O . ASN A 1 70 ? -16.802 -14.694 -19.787 1.00 45.44 70 ASN A O 1
ATOM 543 N N . GLU A 1 71 ? -16.111 -13.223 -18.241 1.00 47.22 71 GLU A N 1
ATOM 544 C CA . GLU A 1 71 ? -14.869 -13.940 -17.901 1.00 47.22 71 GLU A CA 1
ATOM 545 C C . GLU A 1 71 ? -14.867 -14.520 -16.472 1.00 47.22 71 GLU A C 1
ATOM 547 O O . GLU A 1 71 ? -14.000 -15.328 -16.132 1.00 47.22 71 GLU A O 1
ATOM 552 N N . LYS A 1 72 ? -15.867 -14.175 -15.645 1.00 46.19 72 LYS A N 1
ATOM 553 C CA . LYS A 1 72 ? -15.784 -14.306 -14.179 1.00 46.19 72 LYS A CA 1
ATOM 554 C C . LYS A 1 72 ? -15.890 -15.710 -13.591 1.00 46.19 72 LYS A C 1
ATOM 556 O O . LYS A 1 72 ? -15.188 -16.012 -12.646 1.00 46.19 72 LYS A O 1
ATOM 561 N N . LYS A 1 73 ? -16.752 -16.612 -14.063 1.00 42.72 73 LYS A N 1
ATOM 562 C CA . LYS A 1 73 ? -17.199 -17.698 -13.155 1.00 42.72 73 LYS A CA 1
ATOM 563 C C . LYS A 1 73 ? -16.292 -18.921 -12.954 1.00 42.72 73 LYS A C 1
ATOM 565 O O . LYS A 1 73 ? -16.727 -19.837 -12.258 1.00 42.72 73 LYS 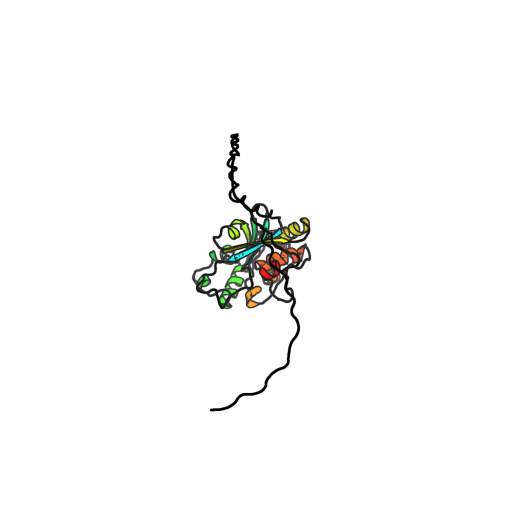A O 1
ATOM 570 N N . LYS A 1 74 ? -15.107 -19.040 -13.574 1.00 42.97 74 LYS A N 1
ATOM 571 C CA . LYS A 1 74 ? -14.370 -20.330 -13.525 1.00 42.97 74 LYS A CA 1
ATOM 572 C C . LYS A 1 74 ? -12.840 -20.327 -13.462 1.00 42.97 74 LYS A C 1
ATOM 574 O O . LYS A 1 74 ? -12.295 -21.430 -13.411 1.00 42.97 74 LYS A O 1
ATOM 579 N N . LYS A 1 75 ? -12.116 -19.200 -13.486 1.00 42.47 75 LYS A N 1
ATOM 580 C CA . LYS A 1 75 ? -10.638 -19.291 -13.575 1.00 42.47 75 LYS A CA 1
ATOM 581 C C . LYS A 1 75 ? -9.796 -18.351 -12.720 1.00 42.47 75 LYS A C 1
ATOM 583 O O . LYS A 1 75 ? -8.644 -18.708 -12.493 1.00 42.47 75 LYS A O 1
ATOM 588 N N . ASN A 1 76 ?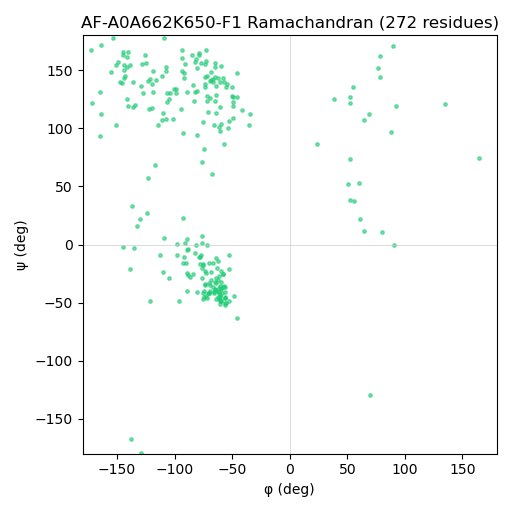 -10.328 -17.225 -12.254 1.00 50.88 76 ASN A N 1
ATOM 589 C CA . ASN A 1 76 ? -9.488 -16.127 -11.771 1.00 50.88 76 ASN A CA 1
ATOM 590 C C . ASN A 1 76 ? -9.923 -15.552 -10.414 1.00 50.88 76 ASN A C 1
ATOM 592 O O . ASN A 1 76 ? -9.472 -14.461 -10.089 1.00 50.88 76 ASN A O 1
ATOM 596 N N . ASP A 1 77 ? -10.761 -16.258 -9.645 1.00 52.09 77 ASP A N 1
ATOM 597 C CA . ASP A 1 77 ? -11.221 -15.782 -8.335 1.00 52.09 77 ASP A CA 1
ATOM 598 C C . ASP A 1 77 ? -10.010 -15.574 -7.417 1.00 52.09 77 ASP A C 1
ATOM 600 O O . ASP A 1 77 ? -9.412 -16.530 -6.908 1.00 52.09 77 ASP A O 1
ATOM 604 N N . LEU A 1 78 ? -9.630 -14.309 -7.228 1.00 57.34 78 LEU A N 1
ATOM 605 C CA . LEU A 1 78 ? -8.917 -13.921 -6.026 1.00 57.34 78 LEU A CA 1
ATOM 606 C C . LEU A 1 78 ? -9.842 -14.244 -4.848 1.00 57.34 78 LEU A C 1
ATOM 608 O O . LEU A 1 78 ? -11.061 -14.105 -4.967 1.00 57.34 78 LEU A O 1
ATOM 612 N N . PRO A 1 79 ? -9.311 -14.765 -3.736 1.00 61.34 79 PRO A N 1
ATOM 613 C CA . PRO A 1 79 ? -10.145 -15.024 -2.578 1.00 61.34 79 PRO A CA 1
ATOM 614 C C . PRO A 1 79 ? -10.699 -13.690 -2.053 1.00 61.34 79 PRO A C 1
ATOM 616 O O . PRO A 1 79 ? -9.945 -12.862 -1.554 1.00 61.34 79 PRO A O 1
ATOM 619 N N . GLY A 1 80 ? -12.014 -13.499 -2.166 1.00 78.50 80 GLY A N 1
ATOM 620 C CA . GLY A 1 80 ? -12.725 -12.351 -1.599 1.00 78.50 80 GLY A CA 1
ATOM 621 C C . GLY A 1 80 ? -12.410 -11.027 -2.298 1.00 78.50 80 GLY A C 1
ATOM 622 O O . GLY A 1 80 ? -12.527 -10.921 -3.513 1.00 78.50 80 GLY A O 1
ATOM 623 N N . TRP A 1 81 ? -12.068 -10.008 -1.511 1.00 89.81 81 TRP A N 1
ATOM 624 C CA . TRP A 1 81 ? -11.889 -8.631 -1.972 1.00 89.81 81 TRP A CA 1
ATOM 625 C C . TRP A 1 81 ? -10.622 -8.426 -2.823 1.00 89.81 81 TRP A C 1
ATOM 627 O O . TRP A 1 81 ? -9.568 -9.000 -2.539 1.00 89.81 81 TRP A O 1
ATOM 637 N N . ASP A 1 82 ? -10.700 -7.543 -3.823 1.00 89.94 82 ASP A N 1
ATOM 638 C CA . ASP A 1 82 ? -9.588 -7.215 -4.731 1.00 89.94 82 ASP A CA 1
ATOM 639 C C . ASP A 1 82 ? -8.646 -6.148 -4.157 1.00 89.94 82 ASP A C 1
ATOM 641 O O . ASP A 1 82 ? -7.469 -6.078 -4.522 1.00 89.94 82 ASP A O 1
ATOM 645 N N . HIS A 1 83 ? -9.160 -5.309 -3.254 1.00 94.62 83 HIS A N 1
ATOM 646 C CA . HIS A 1 83 ? -8.444 -4.153 -2.731 1.00 94.62 83 HIS A CA 1
ATOM 647 C C . HIS A 1 83 ? -8.692 -3.916 -1.242 1.00 94.62 83 HIS A C 1
ATOM 649 O O . HIS A 1 83 ? -9.733 -4.291 -0.701 1.00 94.62 83 HIS A O 1
ATOM 655 N N . ALA A 1 84 ? -7.717 -3.290 -0.579 1.00 97.12 84 ALA A N 1
ATOM 656 C CA . ALA A 1 84 ? -7.802 -2.899 0.823 1.00 97.12 84 ALA A CA 1
ATOM 657 C C . ALA A 1 84 ? -7.060 -1.580 1.083 1.00 97.12 84 ALA A C 1
ATOM 659 O O . ALA A 1 84 ? -5.937 -1.390 0.610 1.00 97.12 84 ALA A O 1
ATOM 660 N N . ALA A 1 85 ? -7.656 -0.708 1.896 1.00 98.25 85 ALA A N 1
ATOM 661 C CA . ALA A 1 85 ? -7.105 0.596 2.265 1.00 98.25 85 ALA A CA 1
ATOM 662 C C . ALA A 1 85 ? -7.381 0.942 3.738 1.00 98.25 85 ALA A C 1
ATOM 664 O O . ALA A 1 85 ? -8.274 0.371 4.365 1.00 98.25 85 ALA A O 1
ATOM 665 N N . LEU A 1 86 ? -6.627 1.895 4.299 1.00 98.12 86 LEU A N 1
ATOM 666 C CA . LEU A 1 86 ? -6.873 2.435 5.643 1.00 98.12 86 LEU A CA 1
ATOM 667 C C . LEU A 1 86 ? -7.637 3.757 5.567 1.00 98.12 86 LEU A C 1
ATOM 669 O O . LEU A 1 86 ? -7.201 4.686 4.887 1.00 98.12 86 LEU A O 1
ATOM 673 N N . TYR A 1 87 ? -8.715 3.889 6.338 1.00 97.75 87 TYR A N 1
ATOM 674 C CA . TYR A 1 87 ? -9.405 5.161 6.532 1.00 97.75 87 TYR A CA 1
ATOM 675 C C . TYR A 1 87 ? -8.558 6.094 7.399 1.00 97.75 87 TYR A C 1
ATOM 677 O O . TYR A 1 87 ? -8.158 5.730 8.505 1.00 97.75 87 TYR A O 1
ATOM 685 N N . ILE A 1 88 ? -8.306 7.322 6.942 1.00 97.31 88 ILE A N 1
ATOM 686 C CA . ILE A 1 88 ? -7.467 8.286 7.681 1.00 97.31 88 ILE A CA 1
ATOM 687 C C . ILE A 1 88 ? -8.262 9.453 8.282 1.00 97.31 88 ILE A C 1
ATOM 689 O O . ILE A 1 88 ? -7.679 10.374 8.854 1.00 97.31 88 ILE A O 1
ATOM 693 N N . GLY A 1 89 ? -9.595 9.408 8.186 1.00 93.69 89 GLY A N 1
ATOM 694 C CA . GLY A 1 89 ? -10.480 10.509 8.564 1.00 93.69 89 GLY A CA 1
ATOM 695 C C . GLY A 1 89 ? -10.749 11.481 7.411 1.00 93.69 89 GLY A C 1
ATOM 696 O O . GLY A 1 89 ? -10.122 11.419 6.355 1.00 93.69 89 GLY A O 1
ATOM 697 N N . ASN A 1 90 ? -11.695 12.402 7.618 1.00 92.25 90 ASN A N 1
ATOM 698 C CA . ASN A 1 90 ? -12.048 13.465 6.665 1.00 92.25 90 ASN A CA 1
ATOM 699 C C . ASN A 1 90 ? -12.356 12.964 5.238 1.00 92.25 90 ASN A C 1
ATOM 701 O O . ASN A 1 90 ? -11.979 13.622 4.269 1.00 92.25 90 ASN A O 1
ATOM 705 N N . ASN A 1 91 ? -13.027 11.812 5.101 1.00 93.69 91 ASN A N 1
ATOM 706 C CA . ASN A 1 91 ? -13.335 11.180 3.808 1.00 93.69 91 ASN A CA 1
ATOM 707 C C . ASN A 1 91 ? -12.091 10.918 2.943 1.00 93.69 91 ASN A C 1
ATOM 709 O O . ASN A 1 91 ? -12.129 11.068 1.720 1.00 93.69 91 ASN A O 1
ATOM 713 N N . ARG A 1 92 ? -10.978 10.541 3.575 1.00 97.00 92 ARG A N 1
ATOM 714 C CA . ARG A 1 92 ? -9.739 10.163 2.895 1.00 97.00 92 ARG A CA 1
ATOM 715 C C . ARG A 1 92 ? -9.276 8.784 3.327 1.00 97.00 92 ARG A C 1
ATOM 717 O O . ARG A 1 92 ? -9.560 8.337 4.441 1.00 97.00 92 ARG A O 1
ATOM 724 N N . ILE A 1 93 ? -8.492 8.171 2.456 1.00 98.06 93 ILE A N 1
ATOM 725 C CA . ILE A 1 93 ? -7.814 6.904 2.692 1.00 98.06 93 ILE A CA 1
ATOM 726 C C . ILE A 1 93 ? -6.313 7.042 2.428 1.00 98.06 93 ILE A C 1
ATOM 728 O O . ILE A 1 93 ? -5.859 8.001 1.795 1.00 98.06 93 ILE A O 1
ATOM 732 N N . VAL A 1 94 ? -5.554 6.079 2.941 1.00 98.56 94 VAL A N 1
ATOM 733 C CA . VAL A 1 94 ? -4.193 5.783 2.498 1.00 98.56 94 VAL A CA 1
ATOM 734 C C . VAL A 1 94 ? -4.162 4.356 1.970 1.00 98.56 94 VAL A C 1
ATOM 736 O O . VAL A 1 94 ? -4.661 3.431 2.618 1.00 98.56 94 VAL A O 1
ATOM 739 N N . GLU A 1 95 ? -3.590 4.184 0.788 1.00 98.19 95 GLU A N 1
ATOM 740 C CA . GLU A 1 95 ? -3.606 2.920 0.058 1.00 98.19 95 GLU A CA 1
ATOM 741 C C . GLU A 1 95 ? -2.312 2.704 -0.719 1.00 98.19 95 GLU A C 1
ATOM 743 O O . GLU A 1 95 ? -1.509 3.623 -0.878 1.00 98.19 95 GLU A O 1
ATOM 748 N N . ALA A 1 96 ? -2.103 1.472 -1.174 1.00 98.00 96 ALA A N 1
ATOM 749 C CA . ALA A 1 96 ? -1.150 1.170 -2.229 1.00 98.00 96 ALA A CA 1
ATOM 750 C C . ALA A 1 96 ? -1.958 0.842 -3.484 1.00 98.00 96 ALA A C 1
ATOM 752 O O . ALA A 1 96 ? -2.582 -0.219 -3.537 1.00 98.00 96 ALA A O 1
ATOM 753 N N . ASP A 1 97 ? -1.939 1.745 -4.459 1.00 95.56 97 ASP A N 1
ATOM 754 C CA . ASP A 1 97 ? -2.712 1.645 -5.694 1.00 95.56 97 ASP A CA 1
ATOM 755 C C . ASP A 1 97 ? -1.794 1.226 -6.860 1.00 95.56 97 ASP A C 1
ATOM 757 O O . ASP A 1 97 ? -0.703 1.792 -7.018 1.00 95.56 97 ASP A O 1
ATOM 761 N N . PRO A 1 98 ? -2.155 0.212 -7.669 1.00 93.00 98 PRO A N 1
ATOM 762 C CA . PRO A 1 98 ? -1.451 -0.097 -8.916 1.00 93.00 98 PRO A CA 1
ATOM 763 C C . PRO A 1 98 ? -1.644 0.944 -10.045 1.00 93.00 98 PRO A C 1
ATOM 765 O O . PRO A 1 98 ? -0.880 0.930 -11.017 1.00 93.00 98 PRO A O 1
ATOM 768 N N . HIS A 1 99 ? -2.636 1.826 -9.948 1.00 91.31 99 HIS A N 1
ATOM 769 C CA . HIS A 1 99 ? -3.082 2.778 -10.965 1.00 91.31 99 HIS A CA 1
ATOM 770 C C . HIS A 1 99 ? -3.341 2.147 -12.339 1.00 91.31 99 HIS A C 1
ATOM 772 O O . HIS A 1 99 ? -2.790 2.559 -13.372 1.00 91.31 99 HIS A O 1
ATOM 778 N N . MET A 1 100 ? -4.143 1.081 -12.365 1.00 88.19 100 MET A N 1
ATOM 779 C CA . MET A 1 100 ? -4.438 0.334 -13.596 1.00 88.19 100 MET A CA 1
ATOM 780 C C . MET A 1 100 ? -5.137 1.193 -14.660 1.00 88.19 100 MET A C 1
ATOM 782 O O . MET A 1 100 ? -4.984 0.948 -15.861 1.00 88.19 100 MET A O 1
ATOM 786 N N . GLU A 1 101 ? -5.866 2.225 -14.245 1.00 86.88 101 GLU A N 1
ATOM 787 C CA . GLU A 1 101 ? -6.507 3.225 -15.094 1.00 86.88 101 GLU A CA 1
ATOM 788 C C . GLU A 1 101 ? -5.499 3.986 -15.962 1.00 86.88 101 GLU A C 1
ATOM 790 O O . GLU A 1 101 ? -5.788 4.269 -17.130 1.00 86.88 101 GLU A O 1
ATOM 795 N N . ASN A 1 102 ? -4.280 4.194 -15.462 1.00 90.12 102 ASN A N 1
ATOM 796 C CA . ASN A 1 102 ? -3.223 4.912 -16.166 1.00 90.12 102 ASN A CA 1
ATOM 797 C C . ASN A 1 102 ? -2.350 3.995 -17.036 1.00 90.12 102 ASN A C 1
ATOM 799 O O . ASN A 1 102 ? -1.506 4.474 -17.785 1.00 90.12 102 ASN A O 1
ATOM 803 N N . TRP A 1 103 ? -2.535 2.674 -17.014 1.00 89.81 103 TRP A N 1
ATOM 804 C CA . TRP A 1 103 ? -1.726 1.778 -17.847 1.00 89.81 103 TRP A CA 1
ATOM 805 C C . TRP A 1 103 ? -1.971 1.991 -19.344 1.00 89.81 103 TRP A C 1
ATOM 807 O O . TRP A 1 103 ? -3.069 2.352 -19.780 1.00 89.81 103 TRP A O 1
ATOM 817 N N . THR A 1 104 ? -0.952 1.688 -20.152 1.00 91.44 104 THR A N 1
ATOM 818 C CA . THR A 1 104 ? -1.097 1.690 -21.614 1.00 91.44 104 THR A CA 1
ATOM 819 C C . THR A 1 104 ? -2.081 0.609 -22.076 1.00 91.44 104 THR A C 1
ATOM 821 O O . THR A 1 104 ? -2.257 -0.416 -21.411 1.00 91.44 104 THR A O 1
ATOM 824 N N . ASP A 1 105 ? -2.687 0.785 -23.252 1.00 90.62 105 ASP A N 1
ATOM 825 C CA . ASP A 1 105 ? -3.638 -0.190 -23.810 1.00 90.62 105 ASP A CA 1
ATOM 826 C C . ASP A 1 105 ? -3.046 -1.602 -23.944 1.00 90.62 105 ASP A C 1
ATOM 828 O O . ASP A 1 105 ? -3.736 -2.596 -23.714 1.00 90.62 105 ASP A O 1
ATOM 832 N N . ASP A 1 106 ? -1.762 -1.703 -24.294 1.00 91.25 106 ASP A N 1
ATOM 833 C CA . ASP A 1 106 ? -1.060 -2.984 -24.411 1.00 91.25 106 ASP A CA 1
ATOM 834 C C . ASP A 1 106 ? -0.851 -3.652 -23.047 1.00 91.25 106 ASP A C 1
ATOM 836 O O . ASP A 1 106 ? -0.910 -4.876 -22.933 1.00 91.25 106 ASP A O 1
ATOM 840 N N . GLU A 1 107 ? -0.626 -2.864 -21.995 1.00 91.12 107 GLU A N 1
ATOM 841 C CA . GLU A 1 107 ? -0.491 -3.370 -20.627 1.00 91.12 107 GLU A CA 1
ATOM 842 C C . GLU A 1 107 ? -1.834 -3.853 -20.086 1.00 91.12 107 GLU A C 1
ATOM 844 O O . GLU A 1 107 ? -1.896 -4.954 -19.539 1.00 91.12 107 GLU A O 1
ATOM 849 N N . LYS A 1 108 ? -2.917 -3.109 -20.342 1.00 88.12 108 LYS A N 1
ATOM 850 C CA . LYS A 1 108 ? -4.292 -3.514 -20.005 1.00 88.12 108 LYS A CA 1
ATOM 851 C C . LYS A 1 108 ? -4.694 -4.821 -20.699 1.00 88.12 108 LYS A C 1
ATOM 853 O O . LYS A 1 108 ? -5.309 -5.686 -20.085 1.00 88.12 108 LYS A O 1
ATOM 858 N N . LYS A 1 109 ? -4.281 -5.021 -21.957 1.00 88.38 109 LYS A N 1
ATOM 859 C CA . LYS A 1 109 ? -4.510 -6.269 -22.720 1.00 88.38 109 LYS A CA 1
ATOM 860 C C . LYS A 1 109 ? -3.551 -7.403 -22.353 1.00 88.38 109 LYS A C 1
ATOM 862 O O . LYS A 1 109 ? -3.745 -8.540 -22.780 1.00 88.38 109 LYS A O 1
ATOM 867 N N . GLY A 1 110 ? -2.501 -7.117 -21.589 1.00 85.50 110 GLY A N 1
ATOM 868 C CA . GLY A 1 110 ? -1.391 -8.033 -21.359 1.00 85.50 110 GLY A CA 1
ATOM 869 C C . GLY A 1 110 ? -1.672 -9.172 -20.375 1.00 85.50 110 GLY A C 1
ATOM 870 O O . GLY A 1 110 ? -0.734 -9.907 -20.068 1.00 85.50 110 GLY A O 1
ATOM 871 N N . ASN A 1 111 ? -2.920 -9.346 -19.920 1.00 83.94 111 ASN A N 1
ATOM 872 C CA . ASN A 1 111 ? -3.377 -10.404 -19.009 1.00 83.94 111 ASN A CA 1
ATOM 873 C C . ASN A 1 111 ? -2.665 -10.382 -17.642 1.00 83.94 111 ASN A C 1
ATOM 875 O O . ASN A 1 111 ? -2.064 -11.369 -17.203 1.00 83.94 111 ASN A O 1
ATOM 879 N N . TYR A 1 112 ? -2.673 -9.222 -16.987 1.00 83.38 112 TYR A N 1
ATOM 880 C CA . TYR A 1 112 ? -2.286 -9.095 -15.582 1.00 83.38 112 TYR A CA 1
ATOM 881 C C . TYR A 1 112 ? -3.299 -9.824 -14.672 1.00 83.38 112 TYR A C 1
ATOM 883 O O . TYR A 1 112 ? -4.489 -9.775 -14.971 1.00 83.38 112 TYR A O 1
ATOM 891 N N . PRO A 1 113 ? -2.869 -10.484 -13.576 1.00 86.25 113 PRO A N 1
ATOM 892 C CA . PRO A 1 113 ? -1.486 -10.677 -13.120 1.00 86.25 113 PRO A CA 1
ATOM 893 C C . PRO A 1 113 ? -0.791 -11.933 -13.686 1.00 86.25 113 PRO A C 1
ATOM 895 O O . PRO A 1 113 ? 0.347 -12.237 -13.330 1.00 86.25 113 PRO A O 1
ATOM 898 N N . PHE A 1 114 ? -1.429 -12.684 -14.586 1.00 85.94 114 PHE A N 1
ATOM 899 C CA . PHE A 1 114 ? -0.930 -13.987 -15.052 1.00 85.94 114 PHE A CA 1
ATOM 900 C C . PHE A 1 114 ? 0.278 -13.899 -15.997 1.00 85.94 114 PHE A C 1
ATOM 902 O O . PHE A 1 114 ? 1.079 -14.835 -16.102 1.00 85.94 114 PHE A O 1
ATOM 909 N N . ASN A 1 115 ? 0.466 -12.762 -16.665 1.00 92.06 115 ASN A N 1
ATOM 910 C CA . ASN A 1 115 ? 1.650 -12.504 -17.471 1.00 92.06 115 ASN A CA 1
ATOM 911 C C . ASN A 1 115 ? 2.839 -12.066 -16.603 1.00 92.06 115 ASN A C 1
ATOM 913 O O . ASN A 1 115 ? 3.065 -10.884 -16.343 1.00 92.06 115 ASN A O 1
ATOM 917 N N . ARG A 1 116 ? 3.677 -13.034 -16.220 1.00 94.69 116 ARG A N 1
ATOM 918 C CA . ARG A 1 116 ? 4.872 -12.798 -15.389 1.00 94.69 116 ARG A CA 1
ATOM 919 C C . ARG A 1 116 ? 5.879 -11.802 -15.978 1.00 94.69 116 ARG A C 1
ATOM 921 O O . ARG A 1 116 ? 6.676 -11.244 -15.224 1.00 94.69 116 ARG A O 1
ATOM 928 N N . SER A 1 117 ? 5.924 -11.625 -17.300 1.00 96.44 117 SER A N 1
ATOM 929 C CA . SER A 1 117 ? 6.806 -10.629 -17.927 1.00 96.44 117 SER A CA 1
ATOM 930 C C . SER A 1 117 ? 6.258 -9.221 -17.708 1.00 96.44 117 SER A C 1
ATOM 932 O O . SER A 1 117 ? 6.999 -8.341 -17.269 1.00 96.44 117 SER A O 1
ATOM 934 N N . LEU A 1 118 ? 4.948 -9.044 -17.906 1.00 95.38 118 LEU A N 1
ATOM 935 C CA . LEU A 1 118 ? 4.251 -7.798 -17.607 1.00 95.38 118 LEU A CA 1
ATOM 936 C C . LEU A 1 118 ? 4.376 -7.428 -16.123 1.00 95.38 118 LEU A C 1
ATOM 938 O O . LEU A 1 118 ? 4.795 -6.318 -15.822 1.00 95.38 118 LEU A O 1
ATOM 942 N N . VAL A 1 119 ? 4.124 -8.365 -15.204 1.00 95.94 119 VAL A N 1
ATOM 943 C CA . VAL A 1 119 ? 4.248 -8.120 -13.753 1.00 95.94 119 VAL A CA 1
ATOM 944 C C . VAL A 1 119 ? 5.651 -7.622 -13.379 1.00 95.94 119 VAL A C 1
ATOM 946 O O . VAL A 1 119 ? 5.793 -6.633 -12.664 1.00 95.94 119 VAL A O 1
ATOM 949 N N . ARG A 1 120 ? 6.715 -8.247 -13.909 1.00 97.31 120 ARG A N 1
ATOM 950 C CA . ARG A 1 120 ? 8.099 -7.788 -13.679 1.00 97.31 120 ARG A CA 1
ATOM 951 C C . ARG A 1 120 ? 8.366 -6.402 -14.259 1.00 97.31 120 ARG A C 1
ATOM 953 O O . ARG A 1 120 ? 9.075 -5.614 -13.639 1.00 97.31 120 ARG A O 1
ATOM 960 N N . LYS A 1 121 ? 7.815 -6.107 -15.438 1.00 95.94 121 LYS A N 1
ATOM 961 C CA . LYS A 1 121 ? 7.934 -4.798 -16.088 1.00 95.94 121 LYS A CA 1
ATOM 962 C C . LYS A 1 121 ? 7.249 -3.707 -15.258 1.00 95.94 121 LYS A C 1
ATOM 964 O O . LYS A 1 121 ? 7.868 -2.674 -15.021 1.00 95.94 121 LYS A O 1
ATOM 969 N N . LEU A 1 122 ? 6.023 -3.947 -14.790 1.00 96.00 122 LEU A N 1
ATOM 970 C CA . LEU A 1 122 ? 5.277 -3.019 -13.933 1.00 96.00 122 LEU A CA 1
ATOM 971 C C . LEU A 1 122 ? 6.009 -2.785 -12.605 1.00 96.00 122 LEU A C 1
ATOM 973 O O . LEU A 1 122 ? 6.245 -1.636 -12.242 1.00 96.00 122 LEU A O 1
ATOM 977 N N . HIS A 1 123 ? 6.501 -3.850 -11.958 1.00 97.00 123 HIS A N 1
ATOM 978 C CA . HIS A 1 123 ? 7.328 -3.732 -10.752 1.00 97.00 123 HIS A CA 1
ATOM 979 C C . HIS A 1 123 ? 8.565 -2.864 -10.974 1.00 97.00 123 HIS A C 1
ATOM 981 O O . HIS A 1 123 ? 8.823 -1.930 -10.218 1.00 97.00 123 HIS A O 1
ATOM 987 N N . TYR A 1 124 ? 9.327 -3.148 -12.034 1.00 96.38 124 TYR A N 1
ATOM 988 C CA . TYR A 1 124 ? 10.523 -2.379 -12.354 1.00 96.38 124 TYR A CA 1
ATOM 989 C C . TYR A 1 124 ? 10.198 -0.890 -12.500 1.00 96.38 124 TYR A C 1
ATOM 991 O O . TYR A 1 124 ? 10.880 -0.056 -11.909 1.00 96.38 124 TYR A O 1
ATOM 999 N N . ARG A 1 125 ? 9.127 -0.556 -13.227 1.00 95.56 125 ARG A N 1
ATOM 1000 C CA . ARG A 1 125 ? 8.703 0.834 -13.423 1.00 95.56 125 ARG A CA 1
ATOM 1001 C C . ARG A 1 125 ? 8.211 1.491 -12.140 1.00 95.56 125 ARG A C 1
ATOM 1003 O O . ARG A 1 125 ? 8.534 2.649 -11.905 1.00 95.56 125 ARG A O 1
ATOM 1010 N N . SER A 1 126 ? 7.525 0.753 -11.273 1.00 96.44 126 SER A N 1
ATOM 1011 C CA . SER A 1 126 ? 7.155 1.264 -9.955 1.00 96.44 126 SER A CA 1
ATOM 1012 C C . SER A 1 126 ? 8.384 1.556 -9.086 1.00 96.44 126 SER A C 1
ATOM 1014 O O . SER A 1 126 ? 8.394 2.518 -8.334 1.00 96.44 126 SER A O 1
ATOM 1016 N N . TYR A 1 127 ? 9.476 0.800 -9.205 1.00 96.81 127 TYR A N 1
ATOM 1017 C CA . TYR A 1 127 ? 10.651 0.965 -8.335 1.00 96.81 127 TYR A CA 1
ATOM 1018 C C . TYR A 1 127 ? 11.736 1.912 -8.870 1.00 96.81 127 TYR A C 1
ATOM 1020 O O . TYR A 1 127 ? 12.649 2.258 -8.119 1.00 96.81 127 TYR A O 1
ATOM 1028 N N . HIS A 1 128 ? 11.667 2.340 -10.135 1.00 95.38 128 HIS A N 1
ATOM 1029 C CA . HIS A 1 128 ? 12.742 3.094 -10.796 1.00 95.38 128 HIS A CA 1
ATOM 1030 C C . HIS A 1 128 ? 12.270 4.447 -11.336 1.00 95.38 128 HIS A C 1
ATOM 1032 O O . HIS A 1 128 ? 11.178 4.584 -11.880 1.00 95.38 128 HIS A O 1
ATOM 1038 N N . ALA A 1 129 ? 13.105 5.474 -11.203 1.00 89.00 129 ALA A N 1
ATOM 1039 C CA . ALA A 1 129 ? 12.954 6.716 -11.954 1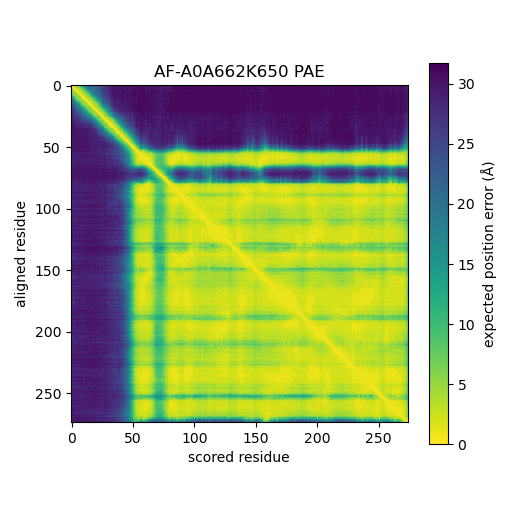.00 89.00 129 ALA A CA 1
ATOM 1040 C C . ALA A 1 129 ? 13.452 6.518 -13.407 1.00 89.00 129 ALA A C 1
ATOM 1042 O O . ALA A 1 129 ? 14.273 5.627 -13.651 1.00 89.00 129 ALA A O 1
ATOM 1043 N N . PRO A 1 130 ? 12.982 7.319 -14.386 1.00 88.12 130 PRO A N 1
ATOM 1044 C CA . PRO A 1 130 ? 12.056 8.453 -14.274 1.00 88.12 130 PRO A CA 1
ATOM 1045 C C . PRO A 1 130 ? 10.580 8.068 -14.479 1.00 88.12 130 PRO A C 1
ATOM 1047 O O . PRO A 1 130 ? 9.782 8.911 -14.878 1.00 88.12 130 PRO A O 1
ATOM 1050 N N . TYR A 1 131 ? 10.207 6.801 -14.280 1.00 86.44 131 TYR A N 1
ATOM 1051 C CA . TYR A 1 131 ? 8.839 6.360 -14.545 1.00 86.44 131 TYR A CA 1
ATOM 1052 C C . TYR A 1 131 ? 7.832 7.058 -13.626 1.00 86.44 131 TYR A C 1
ATOM 1054 O O . TYR A 1 131 ? 8.052 7.178 -12.418 1.00 86.44 131 TYR A O 1
ATOM 1062 N N . ASP A 1 132 ? 6.722 7.493 -14.220 1.00 84.88 132 ASP A N 1
ATOM 1063 C CA . ASP A 1 132 ? 5.636 8.176 -13.526 1.00 84.88 132 ASP A CA 1
ATOM 1064 C C . ASP A 1 132 ? 4.971 7.243 -12.506 1.00 84.88 132 ASP A C 1
ATOM 1066 O O . ASP A 1 132 ? 4.510 6.153 -12.847 1.00 84.88 132 ASP A O 1
ATOM 1070 N N . GLN A 1 133 ? 4.932 7.664 -11.241 1.00 83.19 133 GLN A N 1
ATOM 1071 C CA . GLN A 1 133 ? 4.306 6.880 -10.178 1.00 83.19 133 GLN A CA 1
ATOM 1072 C C . GLN A 1 133 ? 2.802 6.735 -10.392 1.00 83.19 133 GLN A C 1
ATOM 1074 O O . GLN A 1 133 ? 2.262 5.690 -10.056 1.00 83.19 133 GLN A O 1
ATOM 1079 N N . ASN A 1 134 ? 2.157 7.738 -10.992 1.00 85.88 134 ASN A N 1
ATOM 1080 C CA . ASN A 1 134 ? 0.728 7.686 -11.274 1.00 85.88 134 ASN A CA 1
ATOM 1081 C C . ASN A 1 134 ? 0.417 6.642 -12.353 1.00 85.88 134 ASN A C 1
ATOM 1083 O O . ASN A 1 134 ? -0.683 6.135 -12.403 1.00 85.88 134 ASN A O 1
ATOM 1087 N N . HIS A 1 135 ? 1.375 6.276 -13.210 1.00 86.81 135 HIS A N 1
ATOM 1088 C CA . HIS A 1 135 ? 1.166 5.238 -14.226 1.00 86.81 135 HIS A CA 1
ATOM 1089 C C . HIS A 1 135 ? 1.489 3.822 -13.745 1.00 86.81 135 HIS A C 1
ATOM 1091 O O . HIS A 1 135 ? 1.019 2.860 -14.341 1.00 86.81 135 HIS A O 1
ATOM 1097 N N . TYR A 1 136 ? 2.350 3.666 -12.738 1.00 91.94 136 TYR A N 1
ATOM 1098 C CA . TYR A 1 136 ? 2.890 2.353 -12.359 1.00 91.94 136 TYR A CA 1
ATOM 1099 C C . TYR A 1 136 ? 2.774 2.072 -10.861 1.00 91.94 136 TYR A C 1
ATOM 1101 O O . TYR A 1 136 ? 3.511 1.243 -10.333 1.00 91.94 136 TYR A O 1
ATOM 1109 N N . GLY A 1 137 ? 1.859 2.749 -10.181 1.00 95.12 137 GLY A N 1
ATOM 1110 C CA . GLY A 1 137 ? 1.484 2.498 -8.798 1.00 95.12 137 GLY A CA 1
ATOM 1111 C C . GLY A 1 137 ? 2.453 3.009 -7.731 1.00 95.12 137 GLY A C 1
ATOM 1112 O O . GLY A 1 137 ? 3.673 3.115 -7.931 1.00 95.12 137 GLY A O 1
ATOM 1113 N N . LYS A 1 138 ? 1.885 3.313 -6.564 1.00 97.31 138 LYS A N 1
ATOM 1114 C CA . LYS A 1 138 ? 2.560 3.861 -5.378 1.00 97.31 138 LYS A CA 1
ATOM 1115 C C . LYS A 1 138 ? 1.674 3.710 -4.139 1.00 97.31 138 LYS A C 1
ATOM 1117 O O . LYS A 1 138 ? 0.511 3.347 -4.226 1.00 97.31 138 LYS A O 1
ATOM 1122 N N . VAL A 1 139 ? 2.247 4.020 -2.982 1.00 98.25 139 VAL A N 1
ATOM 1123 C CA . VAL A 1 139 ? 1.491 4.327 -1.768 1.00 98.25 139 VAL A CA 1
ATOM 1124 C C . VAL A 1 139 ? 1.047 5.785 -1.827 1.00 98.25 139 VAL A C 1
ATOM 1126 O O . VAL A 1 139 ? 1.883 6.656 -2.078 1.00 98.25 139 VAL A O 1
ATOM 1129 N N . GLU A 1 140 ? -0.222 6.084 -1.568 1.00 97.81 140 GLU A N 1
ATOM 1130 C CA . GLU A 1 140 ? -0.736 7.446 -1.702 1.00 97.81 140 GLU A CA 1
ATOM 1131 C C . GLU A 1 140 ? -1.940 7.775 -0.825 1.00 97.81 140 GLU A C 1
ATOM 1133 O O . GLU A 1 140 ? -2.442 6.953 -0.063 1.00 97.81 140 GLU A O 1
ATOM 1138 N N . TYR A 1 141 ? -2.359 9.035 -0.935 1.00 97.75 141 TYR A N 1
ATOM 1139 C CA . TYR A 1 141 ? -3.568 9.555 -0.332 1.00 97.75 141 TYR A CA 1
ATOM 1140 C C . TYR A 1 141 ? -4.661 9.736 -1.375 1.00 97.75 141 TYR A C 1
ATOM 1142 O O . TYR A 1 141 ? -4.506 10.578 -2.263 1.00 97.75 141 TYR A O 1
ATOM 1150 N N . SER A 1 142 ? -5.817 9.138 -1.125 1.00 96.00 142 SER A N 1
ATOM 1151 C CA . SER A 1 142 ? -6.947 9.194 -2.050 1.00 96.00 142 SER A CA 1
ATOM 1152 C C . SER A 1 142 ? -8.225 9.640 -1.347 1.00 96.00 142 SER A C 1
ATOM 1154 O O . SER A 1 142 ? -8.339 9.546 -0.113 1.00 96.00 142 SER A O 1
ATOM 1156 N N . PRO A 1 143 ? -9.190 10.214 -2.080 1.00 95.88 143 PRO A N 1
ATOM 1157 C CA . PRO A 1 143 ? -10.515 10.440 -1.533 1.00 95.88 143 PRO A CA 1
ATOM 1158 C C . PRO A 1 143 ? -11.224 9.098 -1.311 1.00 95.88 143 PRO A C 1
ATOM 1160 O O . PRO A 1 143 ? -11.172 8.209 -2.149 1.00 95.88 143 PRO A O 1
ATOM 1163 N N . LEU A 1 144 ? -11.977 8.966 -0.217 1.00 94.56 144 LEU A N 1
ATOM 1164 C CA . LEU A 1 144 ? -12.774 7.762 0.057 1.00 94.56 144 LEU A CA 1
ATOM 1165 C C . LEU A 1 144 ? -13.788 7.453 -1.068 1.00 94.56 144 LEU A C 1
ATOM 1167 O O . LEU A 1 144 ? -14.185 6.305 -1.268 1.00 94.56 144 LEU A O 1
ATOM 1171 N N . SER A 1 145 ? -14.202 8.471 -1.827 1.00 93.19 145 SER A N 1
ATOM 1172 C CA . SER A 1 145 ? -15.088 8.316 -2.985 1.00 93.19 145 SER A CA 1
ATOM 1173 C C . SER A 1 145 ? -14.484 7.490 -4.118 1.00 93.19 145 SER A C 1
ATOM 1175 O O . SER A 1 145 ? -15.236 6.976 -4.933 1.00 93.19 145 SER A O 1
ATOM 1177 N N . GLU A 1 146 ? -13.164 7.334 -4.181 1.00 89.94 146 GLU A N 1
ATOM 1178 C CA . GLU A 1 146 ? -12.516 6.487 -5.187 1.00 89.94 146 GLU A CA 1
ATOM 1179 C C . GLU A 1 146 ? -12.947 5.022 -5.058 1.00 89.94 146 GLU A C 1
ATOM 1181 O O . GLU A 1 146 ? -13.303 4.385 -6.047 1.00 89.94 146 GLU A O 1
ATOM 1186 N N . ILE A 1 147 ? -13.060 4.540 -3.818 1.00 89.12 147 ILE A N 1
ATOM 1187 C CA . ILE A 1 147 ? -13.587 3.207 -3.517 1.00 89.12 147 ILE A CA 1
ATOM 1188 C C . ILE A 1 147 ? -15.124 3.183 -3.550 1.00 89.12 147 ILE A C 1
ATOM 1190 O O . ILE A 1 147 ? -15.735 2.246 -4.049 1.00 89.12 147 ILE A O 1
ATOM 1194 N N . THR A 1 148 ? -15.772 4.222 -3.023 1.00 88.50 148 THR A N 1
ATOM 1195 C CA . THR A 1 148 ? -17.204 4.160 -2.654 1.00 88.50 148 THR A CA 1
ATOM 1196 C C . THR A 1 148 ? -18.173 4.730 -3.692 1.00 88.50 148 THR A C 1
ATOM 1198 O O . THR A 1 148 ? -19.384 4.578 -3.545 1.00 88.50 148 THR A O 1
ATOM 1201 N N . SER A 1 149 ? -17.682 5.398 -4.741 1.00 85.62 149 SER A N 1
ATOM 1202 C CA . SER A 1 149 ? -18.531 6.027 -5.771 1.00 85.62 149 SER A CA 1
ATOM 1203 C C . SER A 1 149 ? -19.152 5.047 -6.765 1.00 85.62 149 SER A C 1
ATOM 1205 O O . SER A 1 149 ? -20.087 5.419 -7.475 1.00 85.62 149 SER A O 1
ATOM 1207 N N . GLY A 1 150 ? -18.637 3.819 -6.838 1.00 77.62 150 GLY A N 1
ATOM 1208 C CA . GLY A 1 150 ? -19.053 2.844 -7.840 1.00 77.62 150 GLY A CA 1
ATOM 1209 C C . GLY A 1 150 ? -18.407 3.031 -9.218 1.00 77.62 150 GLY A C 1
ATOM 1210 O O . GLY A 1 150 ? -18.870 2.404 -10.167 1.00 77.62 150 GLY A O 1
ATOM 1211 N N . GLU A 1 151 ? -17.387 3.891 -9.361 1.00 82.56 151 GLU A N 1
ATOM 1212 C CA . GLU A 1 151 ? -16.674 4.105 -10.635 1.00 82.56 151 GLU A CA 1
ATOM 1213 C C . GLU A 1 151 ? -15.719 2.946 -10.970 1.00 82.56 151 GLU A C 1
ATOM 1215 O O . GLU A 1 151 ? -15.746 2.430 -12.087 1.00 82.56 151 GLU A O 1
ATOM 1220 N N . TYR A 1 152 ? -14.921 2.500 -9.994 1.00 81.25 152 TYR A N 1
ATOM 1221 C CA . TYR A 1 152 ? -13.907 1.445 -10.170 1.00 81.25 152 TYR A CA 1
ATOM 1222 C C . TYR A 1 152 ? -14.253 0.134 -9.456 1.00 81.25 152 TYR A C 1
ATOM 1224 O O . TYR A 1 152 ? -13.810 -0.943 -9.867 1.00 81.25 152 TYR A O 1
ATOM 1232 N N . TYR A 1 153 ? -15.087 0.219 -8.422 1.00 85.44 153 TYR A N 1
ATOM 1233 C CA . TYR A 1 153 ? -15.449 -0.898 -7.559 1.00 85.44 153 TYR A CA 1
ATOM 1234 C C . TYR A 1 153 ? -16.954 -1.141 -7.604 1.00 85.44 153 TYR A C 1
ATOM 1236 O O . TYR A 1 153 ? -17.741 -0.195 -7.617 1.00 85.44 153 TYR A O 1
ATOM 1244 N N . GLN A 1 154 ? -17.345 -2.411 -7.663 1.00 87.00 154 GLN A N 1
ATOM 1245 C CA . GLN A 1 154 ? -18.746 -2.833 -7.705 1.00 87.00 154 GLN A CA 1
ATOM 1246 C C . GLN A 1 154 ? -19.340 -3.015 -6.304 1.00 87.00 154 GLN A C 1
ATOM 1248 O O . GLN A 1 154 ? -20.553 -2.893 -6.142 1.00 87.00 154 GLN A O 1
ATOM 1253 N N . ASP A 1 155 ? -18.495 -3.302 -5.311 1.00 88.75 155 ASP A N 1
ATOM 1254 C CA . ASP A 1 155 ? -18.895 -3.505 -3.922 1.00 88.75 155 ASP A CA 1
ATOM 1255 C C . ASP A 1 155 ? -17.781 -3.057 -2.965 1.00 88.75 155 ASP A C 1
ATOM 1257 O O . ASP A 1 155 ? -16.606 -2.994 -3.346 1.00 88.75 155 ASP A O 1
ATOM 1261 N N . PHE A 1 156 ? -18.146 -2.735 -1.725 1.00 91.31 156 PHE A N 1
ATOM 1262 C CA . PHE A 1 156 ? -17.208 -2.355 -0.674 1.00 91.31 156 PHE A CA 1
ATOM 1263 C C . PHE A 1 156 ? -17.721 -2.721 0.721 1.00 91.31 156 PHE A C 1
ATOM 1265 O O . PHE A 1 156 ? -18.922 -2.760 0.985 1.00 91.31 156 PHE A O 1
ATOM 1272 N N . LEU A 1 157 ? -16.785 -2.902 1.651 1.00 91.19 157 LEU A N 1
ATOM 1273 C CA . LEU A 1 157 ? -17.061 -3.207 3.051 1.00 91.19 157 LEU A CA 1
ATOM 1274 C C . LEU A 1 157 ? -16.171 -2.374 3.969 1.00 91.19 157 LEU A C 1
ATOM 1276 O O . LEU A 1 157 ? -14.977 -2.203 3.725 1.00 91.19 157 LEU A O 1
ATOM 1280 N N . TYR A 1 158 ? -16.753 -1.895 5.065 1.00 92.12 158 TYR A N 1
ATOM 1281 C CA . TYR A 1 158 ? -16.020 -1.251 6.147 1.00 92.12 158 TYR A CA 1
ATOM 1282 C C . TYR A 1 158 ? -15.823 -2.227 7.305 1.00 92.12 158 TYR A C 1
ATOM 1284 O O . TYR A 1 158 ? -16.783 -2.846 7.771 1.00 92.12 158 TYR A O 1
ATOM 1292 N N . ALA A 1 159 ? -14.603 -2.294 7.831 1.00 93.56 159 ALA A N 1
ATOM 1293 C CA . ALA A 1 159 ? -14.301 -3.052 9.034 1.00 93.56 159 ALA A CA 1
ATOM 1294 C C . ALA A 1 159 ? -13.539 -2.227 10.066 1.00 93.56 159 ALA A C 1
ATOM 1296 O O . ALA A 1 159 ? -12.550 -1.545 9.784 1.00 93.56 159 ALA A O 1
ATOM 1297 N N . TRP A 1 160 ? -13.978 -2.372 11.307 1.00 93.50 160 TRP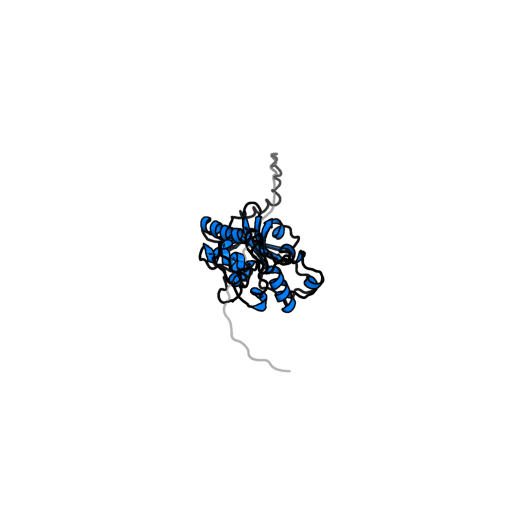 A N 1
ATOM 1298 C CA . TRP A 1 160 ? -13.320 -1.835 12.477 1.00 93.50 160 TRP A CA 1
ATOM 1299 C C . TRP A 1 160 ? -12.217 -2.778 12.966 1.00 93.50 160 TRP A C 1
ATOM 1301 O O . TRP A 1 160 ? -12.417 -3.989 13.084 1.00 93.50 160 TRP A O 1
ATOM 1311 N N . VAL A 1 161 ? -11.058 -2.223 13.333 1.00 95.19 161 VAL A N 1
ATOM 1312 C CA . VAL A 1 161 ? -9.987 -2.974 14.007 1.00 95.19 161 VAL A CA 1
ATOM 1313 C C . VAL A 1 161 ? -10.096 -2.817 15.527 1.00 95.19 161 VAL A C 1
ATOM 1315 O O . VAL A 1 161 ? -9.896 -1.721 16.065 1.00 95.19 161 VAL A O 1
ATOM 1318 N N . LYS A 1 162 ? -10.348 -3.935 16.227 1.00 94.38 162 LYS A N 1
ATOM 1319 C CA . LYS A 1 162 ? -10.531 -4.093 17.688 1.00 94.38 162 LYS A CA 1
ATOM 1320 C C . LYS A 1 162 ? -9.253 -3.840 18.501 1.00 94.38 162 LYS A C 1
ATOM 1322 O O . LYS A 1 162 ? -8.759 -4.706 19.225 1.00 94.38 162 LYS A O 1
ATOM 1327 N N . VAL A 1 163 ? -8.722 -2.632 18.396 1.00 94.38 163 VAL A N 1
ATOM 1328 C CA . VAL A 1 163 ? -7.644 -2.090 19.231 1.00 94.38 163 VAL A CA 1
ATOM 1329 C C . VAL A 1 163 ? -8.044 -0.720 19.778 1.00 94.38 163 VAL A C 1
ATOM 1331 O O . VAL A 1 163 ? -9.161 -0.247 19.544 1.00 94.38 163 VAL A O 1
ATOM 1334 N N . LYS A 1 164 ? -7.174 -0.077 20.556 1.00 95.94 164 LYS A N 1
ATOM 1335 C CA . LYS A 1 164 ? -7.438 1.283 21.039 1.00 95.94 164 LYS A CA 1
ATOM 1336 C C . LYS A 1 164 ? -7.298 2.293 19.897 1.00 95.94 164 LYS A C 1
ATOM 1338 O O . LYS A 1 164 ? -6.634 2.010 18.901 1.00 95.94 164 LYS A O 1
ATOM 1343 N N . GLN A 1 165 ? -7.910 3.470 20.025 1.00 95.31 165 GLN A N 1
ATOM 1344 C CA . GLN A 1 165 ? -7.815 4.493 18.975 1.00 95.31 165 GLN A CA 1
ATOM 1345 C C . GLN A 1 165 ? -6.364 4.942 18.762 1.00 95.31 165 GLN A C 1
ATOM 1347 O O . GLN A 1 165 ? -5.942 5.094 17.624 1.00 95.31 165 GLN A O 1
ATOM 1352 N N . GLU A 1 166 ? -5.569 5.042 19.827 1.00 97.31 166 GLU A N 1
ATOM 1353 C CA . GLU A 1 166 ? -4.162 5.449 19.738 1.00 97.31 166 GLU A CA 1
ATOM 1354 C C . GLU A 1 166 ? -3.311 4.452 18.936 1.00 97.31 166 GLU A C 1
ATOM 1356 O O . GLU A 1 166 ? -2.311 4.823 18.323 1.00 97.31 166 GLU A O 1
ATOM 1361 N N . ASP A 1 167 ? -3.694 3.174 18.933 1.00 97.94 167 ASP A N 1
ATOM 1362 C CA . ASP A 1 167 ? -3.031 2.140 18.141 1.00 97.94 167 ASP A CA 1
ATOM 1363 C C . ASP A 1 167 ? -3.401 2.264 16.657 1.00 97.94 167 ASP A C 1
ATOM 1365 O O . ASP A 1 167 ? -2.535 2.169 15.784 1.00 97.94 167 ASP A O 1
ATOM 1369 N N . ARG A 1 168 ? -4.680 2.533 16.366 1.00 97.44 168 ARG A N 1
ATOM 1370 C CA . ARG A 1 168 ? -5.152 2.823 15.005 1.00 97.44 168 ARG A CA 1
ATOM 1371 C C . ARG A 1 168 ? -4.473 4.061 14.425 1.00 97.44 168 ARG A C 1
ATOM 1373 O O . ARG A 1 168 ? -4.010 4.026 13.287 1.00 97.44 168 ARG A O 1
ATOM 1380 N N . ASP A 1 169 ? -4.344 5.115 15.225 1.00 97.56 169 ASP A N 1
ATOM 1381 C CA . ASP A 1 169 ? -3.669 6.350 14.827 1.00 97.56 169 ASP A CA 1
ATOM 1382 C C . ASP A 1 169 ? -2.199 6.088 14.477 1.00 97.56 169 ASP A C 1
ATOM 1384 O O . ASP A 1 169 ? -1.739 6.518 13.423 1.00 97.56 169 ASP A O 1
ATOM 1388 N N . GLN A 1 170 ? -1.480 5.302 15.289 1.00 97.62 170 GLN A N 1
ATOM 1389 C CA . GLN A 1 170 ? -0.096 4.918 14.992 1.00 97.62 170 GLN A CA 1
ATOM 1390 C C . GLN A 1 170 ? 0.033 4.097 13.702 1.00 97.62 170 GLN A C 1
ATOM 1392 O O . GLN A 1 170 ? 0.991 4.295 12.949 1.00 97.62 170 GLN A O 1
ATOM 1397 N N . ALA A 1 171 ? -0.891 3.164 13.447 1.00 97.94 171 ALA A N 1
ATOM 1398 C CA . ALA A 1 171 ? -0.906 2.389 12.206 1.00 97.94 171 ALA A CA 1
ATOM 1399 C C . ALA A 1 171 ? -1.098 3.311 10.992 1.00 97.94 171 ALA A C 1
ATOM 1401 O O . ALA A 1 171 ? -0.320 3.245 10.038 1.00 97.94 171 ALA A O 1
ATOM 1402 N N . VAL A 1 172 ? -2.065 4.228 11.059 1.00 98.25 172 VAL A N 1
ATOM 1403 C CA . VAL A 1 172 ? -2.289 5.214 9.999 1.00 98.25 172 VAL A CA 1
ATOM 1404 C C . VAL A 1 172 ? -1.064 6.101 9.795 1.00 98.25 172 VAL A C 1
ATOM 1406 O O . VAL A 1 172 ? -0.592 6.204 8.667 1.00 98.25 172 VAL A O 1
ATOM 1409 N N . ASP A 1 173 ? -0.479 6.656 10.857 1.00 97.56 173 ASP A N 1
ATOM 1410 C CA . ASP A 1 173 ? 0.702 7.520 10.753 1.00 97.56 173 ASP A CA 1
ATOM 1411 C C . ASP A 1 173 ? 1.872 6.799 10.051 1.00 97.56 173 ASP A C 1
ATOM 1413 O O . ASP A 1 173 ? 2.613 7.395 9.266 1.00 97.56 173 ASP A O 1
ATOM 1417 N N . TRP A 1 174 ? 2.031 5.491 10.281 1.00 97.50 174 TRP A N 1
ATOM 1418 C CA . TRP A 1 174 ? 3.045 4.683 9.599 1.00 97.50 174 TRP A CA 1
ATOM 1419 C C . TRP A 1 174 ? 2.790 4.559 8.092 1.00 97.50 174 TRP A C 1
ATOM 1421 O O . TRP A 1 174 ? 3.748 4.666 7.315 1.00 97.50 174 TRP A O 1
ATOM 1431 N N . ALA A 1 175 ? 1.536 4.365 7.676 1.00 98.06 175 ALA A N 1
ATOM 1432 C CA . ALA A 1 175 ? 1.156 4.299 6.265 1.00 98.06 175 ALA A CA 1
ATOM 1433 C C . ALA A 1 175 ? 1.265 5.679 5.590 1.00 98.06 175 ALA A C 1
ATOM 1435 O O . ALA A 1 175 ? 1.839 5.803 4.509 1.00 98.06 175 ALA A O 1
ATOM 1436 N N . GLU A 1 176 ? 0.833 6.740 6.270 1.00 97.94 176 GLU A N 1
ATOM 1437 C CA . GLU A 1 176 ? 0.924 8.124 5.798 1.00 97.94 176 GLU A CA 1
ATOM 1438 C C . GLU A 1 176 ? 2.369 8.563 5.509 1.00 97.94 176 GLU A C 1
ATOM 1440 O O . GLU A 1 176 ? 2.643 9.192 4.487 1.00 97.94 176 GLU A O 1
ATOM 1445 N N . ILE A 1 177 ? 3.339 8.202 6.360 1.00 96.94 177 ILE A N 1
ATOM 1446 C CA . ILE A 1 177 ? 4.765 8.498 6.107 1.00 96.94 177 ILE A CA 1
ATOM 1447 C C . ILE A 1 177 ? 5.217 7.887 4.768 1.00 96.94 177 ILE A C 1
ATOM 1449 O O . ILE A 1 177 ? 5.996 8.508 4.040 1.00 96.94 177 ILE A O 1
ATOM 1453 N N . ARG A 1 178 ? 4.707 6.703 4.410 1.00 97.44 178 ARG A N 1
ATOM 1454 C CA . ARG A 1 178 ? 5.043 5.983 3.168 1.00 97.44 178 ARG A CA 1
ATOM 1455 C C . ARG A 1 178 ? 4.361 6.580 1.937 1.00 97.44 178 ARG A C 1
ATOM 1457 O O . ARG A 1 178 ? 4.957 6.555 0.862 1.00 97.44 178 ARG A O 1
ATOM 1464 N N . ALA A 1 179 ? 3.195 7.193 2.123 1.00 97.69 179 ALA A N 1
ATOM 1465 C CA . ALA A 1 179 ? 2.463 7.923 1.092 1.00 97.69 179 ALA A CA 1
ATOM 1466 C C . ALA A 1 179 ? 3.088 9.277 0.720 1.00 97.69 179 ALA A C 1
ATOM 1468 O O . ALA A 1 179 ? 2.857 9.785 -0.376 1.00 97.69 179 ALA A O 1
ATOM 1469 N N . LYS A 1 180 ? 3.870 9.895 1.615 1.00 96.75 180 LYS A N 1
ATOM 1470 C CA . LYS A 1 180 ? 4.459 11.224 1.378 1.00 96.75 180 LYS A CA 1
ATOM 1471 C C . LYS A 1 180 ? 5.542 11.198 0.288 1.00 96.75 180 LYS A C 1
ATOM 1473 O O . LYS A 1 180 ? 6.381 10.295 0.306 1.00 96.75 180 LYS A O 1
ATOM 1478 N N . PRO A 1 181 ? 5.614 12.228 -0.579 1.00 95.25 181 PRO A N 1
ATOM 1479 C CA . PRO A 1 181 ? 6.650 12.356 -1.601 1.00 95.25 181 PRO A CA 1
ATOM 1480 C C . PRO A 1 181 ? 7.979 12.819 -0.985 1.00 95.25 181 PRO A C 1
ATOM 1482 O O . PRO A 1 181 ? 8.399 13.959 -1.135 1.00 95.25 181 PRO A O 1
ATOM 1485 N N . GLN A 1 182 ? 8.632 11.935 -0.237 1.00 95.62 182 GLN A N 1
ATOM 1486 C CA . GLN A 1 182 ? 9.887 12.211 0.477 1.00 95.62 182 GLN A CA 1
ATOM 1487 C C . GLN A 1 182 ? 10.921 11.095 0.317 1.00 95.62 182 GLN A C 1
ATOM 1489 O O . GLN A 1 182 ? 12.032 11.187 0.832 1.00 95.62 182 GLN A O 1
ATOM 1494 N N . TRP A 1 183 ? 10.565 10.014 -0.371 1.00 96.31 183 TRP A N 1
ATOM 1495 C CA . TRP A 1 183 ? 11.395 8.829 -0.500 1.00 96.31 183 TRP A CA 1
ATOM 1496 C C . TRP A 1 183 ? 12.281 8.905 -1.745 1.00 96.31 183 TRP A C 1
ATOM 1498 O O . TRP A 1 183 ? 11.889 9.505 -2.752 1.00 96.31 183 TRP A O 1
ATOM 1508 N N . PRO A 1 184 ? 13.491 8.321 -1.702 1.00 95.69 184 PRO A N 1
ATOM 1509 C CA . PRO A 1 184 ? 14.288 8.123 -2.904 1.00 95.69 184 PRO A CA 1
ATOM 1510 C C . PRO A 1 184 ? 13.701 6.999 -3.770 1.00 95.69 184 PRO A C 1
ATOM 1512 O O . PRO A 1 184 ? 12.857 6.223 -3.334 1.00 95.69 184 PRO A O 1
ATOM 1515 N N . ARG A 1 185 ? 14.177 6.883 -5.006 1.00 93.62 185 ARG A N 1
ATOM 1516 C CA . ARG A 1 185 ? 13.821 5.793 -5.921 1.00 93.62 185 ARG A CA 1
ATOM 1517 C C . ARG A 1 185 ? 15.077 5.329 -6.657 1.00 93.62 185 ARG A C 1
ATOM 1519 O O . ARG A 1 185 ? 16.015 6.116 -6.810 1.00 93.62 185 ARG A O 1
ATOM 1526 N N . LEU A 1 186 ? 15.117 4.074 -7.113 1.00 94.62 186 LEU A N 1
ATOM 1527 C CA . LEU A 1 186 ? 16.260 3.579 -7.886 1.00 94.62 186 LEU A CA 1
ATOM 1528 C C . LEU A 1 186 ? 16.475 4.465 -9.120 1.00 94.62 186 LEU A C 1
ATOM 1530 O O . LEU A 1 186 ? 15.513 4.897 -9.757 1.00 94.62 186 LEU A O 1
ATOM 1534 N N . ASN A 1 187 ? 17.739 4.742 -9.444 1.00 93.56 187 ASN A N 1
ATOM 1535 C CA . ASN A 1 187 ? 18.153 5.642 -10.527 1.00 93.56 187 ASN A CA 1
ATOM 1536 C C . ASN A 1 187 ? 17.677 7.102 -10.390 1.00 93.56 187 ASN A C 1
ATOM 1538 O O . ASN A 1 187 ? 17.620 7.822 -11.386 1.00 93.56 187 ASN A O 1
ATOM 1542 N N . SER A 1 188 ? 17.348 7.569 -9.180 1.00 91.44 188 SER A N 1
ATOM 1543 C CA . SER A 1 188 ? 17.060 8.984 -8.925 1.00 91.44 188 SER A CA 1
ATOM 1544 C C . SER A 1 188 ? 18.065 9.617 -7.971 1.00 91.44 188 SER A C 1
ATOM 1546 O O . SER A 1 188 ? 18.455 9.018 -6.973 1.00 91.44 188 SER A O 1
ATOM 1548 N N . SER A 1 189 ? 18.424 10.872 -8.238 1.00 86.81 189 SER A N 1
ATOM 1549 C CA . SER A 1 189 ? 19.141 11.742 -7.299 1.00 86.81 189 SER A CA 1
ATOM 1550 C C . SER A 1 189 ? 18.203 12.535 -6.378 1.00 86.81 189 SER A C 1
ATOM 1552 O O . SER A 1 189 ? 18.670 13.254 -5.498 1.00 86.81 189 SER A O 1
ATOM 1554 N N . THR A 1 190 ? 16.884 12.425 -6.575 1.00 89.06 190 THR A N 1
ATOM 1555 C CA . THR A 1 190 ? 15.869 13.194 -5.838 1.00 89.06 190 THR A CA 1
ATOM 1556 C C . THR A 1 190 ? 15.110 12.329 -4.835 1.00 89.06 190 THR A C 1
ATOM 1558 O O . THR A 1 190 ? 14.959 11.121 -5.022 1.00 89.06 190 THR A O 1
ATOM 1561 N N . LYS A 1 191 ? 14.608 12.974 -3.780 1.00 89.38 191 LYS A N 1
ATOM 1562 C CA . LYS A 1 191 ? 13.766 12.384 -2.731 1.00 89.38 191 LYS A CA 1
ATOM 1563 C C . LYS A 1 191 ? 12.391 13.048 -2.745 1.00 89.38 191 LYS A C 1
ATOM 1565 O O . LYS A 1 191 ? 12.074 13.845 -1.874 1.00 89.38 191 LYS A O 1
ATOM 1570 N N . ASN A 1 192 ? 11.628 12.791 -3.802 1.00 93.56 192 ASN A N 1
ATOM 1571 C CA . ASN A 1 192 ? 10.310 13.396 -4.017 1.00 93.56 192 ASN A CA 1
ATOM 1572 C C . ASN A 1 192 ? 9.293 12.360 -4.521 1.00 93.56 192 ASN A C 1
ATOM 1574 O O . ASN A 1 192 ? 8.444 12.656 -5.356 1.00 93.56 192 ASN A O 1
ATOM 1578 N N . TYR A 1 193 ? 9.442 11.118 -4.062 1.00 95.69 193 TYR A N 1
ATOM 1579 C CA . TYR A 1 193 ? 8.609 9.987 -4.453 1.00 95.69 193 TYR A CA 1
ATOM 1580 C C . TYR A 1 193 ? 7.891 9.429 -3.234 1.00 95.69 193 TYR A C 1
ATOM 1582 O O . TYR A 1 193 ? 8.421 9.468 -2.122 1.00 95.69 193 TYR A O 1
ATOM 1590 N N . SER A 1 194 ? 6.703 8.880 -3.437 1.00 96.50 194 SER A N 1
ATOM 1591 C CA . SER A 1 194 ? 6.080 7.991 -2.456 1.00 96.50 194 SER A CA 1
ATOM 1592 C C . SER A 1 194 ? 6.689 6.590 -2.555 1.00 96.50 194 SER A C 1
ATOM 1594 O O . SER A 1 194 ? 7.366 6.272 -3.545 1.00 96.50 194 SER A O 1
ATOM 1596 N N . ARG A 1 195 ? 6.466 5.733 -1.548 1.00 97.06 195 ARG A N 1
ATOM 1597 C CA . ARG A 1 195 ? 6.856 4.316 -1.649 1.00 97.06 195 ARG A CA 1
ATOM 1598 C C . ARG A 1 195 ? 6.175 3.662 -2.864 1.00 97.06 195 ARG A C 1
ATOM 1600 O O . ARG A 1 195 ? 5.043 4.020 -3.175 1.00 97.06 195 ARG A O 1
ATOM 1607 N N . PRO A 1 196 ? 6.848 2.743 -3.572 1.00 97.31 196 PRO A 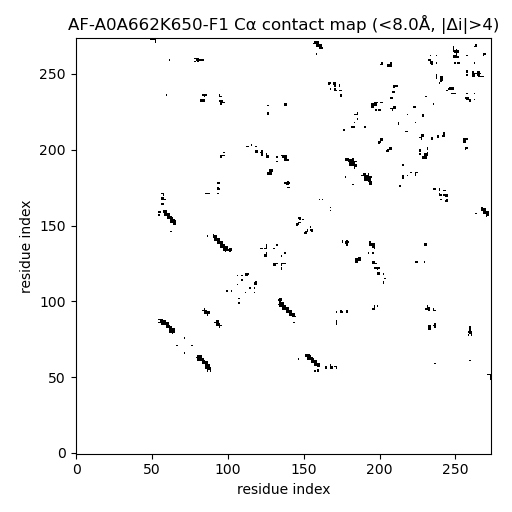N 1
ATOM 1608 C CA . PRO A 1 196 ? 6.311 2.143 -4.790 1.00 97.31 196 PRO A CA 1
ATOM 1609 C C . PRO A 1 196 ? 5.280 1.043 -4.504 1.00 97.31 196 PRO A C 1
ATOM 1611 O O . PRO A 1 196 ? 5.236 0.500 -3.399 1.00 97.31 196 PRO A O 1
ATOM 1614 N N . PHE A 1 197 ? 4.495 0.689 -5.523 1.00 97.81 197 PHE A N 1
ATOM 1615 C CA . PHE A 1 1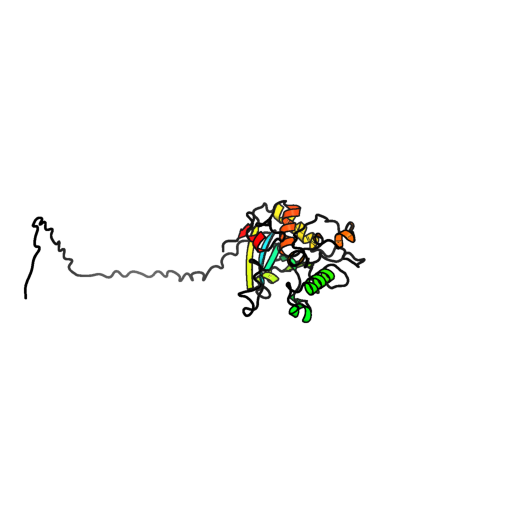97 ? 3.602 -0.467 -5.488 1.00 97.81 197 PHE A CA 1
ATOM 1616 C C . PHE A 1 197 ? 4.372 -1.767 -5.771 1.00 97.81 197 PHE A C 1
ATOM 1618 O O . PHE A 1 197 ? 5.131 -1.864 -6.743 1.00 97.81 197 PHE A O 1
ATOM 1625 N N . ASP A 1 198 ? 4.166 -2.796 -4.949 1.00 97.50 198 ASP A N 1
ATOM 1626 C CA . ASP A 1 198 ? 4.825 -4.095 -5.114 1.00 97.50 198 ASP A CA 1
ATOM 1627 C C . ASP A 1 198 ? 3.991 -5.091 -5.936 1.00 97.50 198 ASP A C 1
ATOM 1629 O O . ASP A 1 198 ? 3.180 -5.859 -5.426 1.00 97.50 198 ASP A O 1
ATOM 1633 N N . TYR A 1 199 ? 4.284 -5.159 -7.234 1.00 96.69 199 TYR A N 1
ATOM 1634 C CA . TYR A 1 199 ? 3.693 -6.155 -8.132 1.00 96.69 199 TYR A CA 1
ATOM 1635 C C . TYR A 1 199 ? 4.248 -7.584 -7.988 1.00 96.69 199 TYR A C 1
ATOM 1637 O O . TYR A 1 199 ? 3.652 -8.521 -8.510 1.00 96.69 199 TYR A O 1
ATOM 1645 N N . LEU A 1 200 ? 5.416 -7.801 -7.379 1.00 97.06 200 LEU A N 1
ATOM 1646 C CA . LEU A 1 200 ? 6.064 -9.120 -7.389 1.00 97.06 200 LEU A CA 1
ATOM 1647 C C . LEU A 1 200 ? 5.628 -9.994 -6.223 1.00 97.06 200 LEU A C 1
ATOM 1649 O O . LEU A 1 200 ? 5.454 -11.203 -6.412 1.00 97.06 200 LEU A O 1
ATOM 1653 N N . SER A 1 201 ? 5.488 -9.402 -5.041 1.00 95.56 201 SER A N 1
ATOM 1654 C CA . SER A 1 201 ? 5.184 -10.127 -3.808 1.00 95.56 201 SER A CA 1
ATOM 1655 C C . SER A 1 201 ? 3.921 -10.990 -3.877 1.00 95.56 201 SER A C 1
ATOM 1657 O O . SER A 1 201 ? 4.046 -12.183 -3.590 1.00 95.56 201 SER A O 1
ATOM 1659 N N . PRO A 1 202 ? 2.746 -10.498 -4.314 1.00 92.81 202 PRO A N 1
ATOM 1660 C CA . PRO A 1 202 ? 1.536 -11.324 -4.325 1.00 92.81 202 PRO A CA 1
ATOM 1661 C C . PRO A 1 202 ? 1.541 -12.389 -5.438 1.00 92.81 202 PRO A C 1
ATOM 1663 O O . PRO A 1 202 ? 1.060 -13.505 -5.232 1.00 92.81 202 PRO A O 1
ATOM 1666 N N . TRP A 1 203 ? 2.141 -12.095 -6.599 1.00 92.06 203 TRP A N 1
ATOM 1667 C CA . TRP A 1 203 ? 1.940 -12.889 -7.825 1.00 92.06 203 TRP A CA 1
ATOM 1668 C C . TRP A 1 203 ? 3.091 -13.814 -8.225 1.00 92.06 203 TRP A C 1
ATOM 1670 O O . TRP A 1 203 ? 2.874 -14.809 -8.918 1.00 92.06 203 TRP A O 1
ATOM 1680 N N . ILE A 1 204 ? 4.331 -13.463 -7.877 1.00 94.06 204 ILE A N 1
ATOM 1681 C CA . ILE A 1 204 ? 5.527 -14.177 -8.354 1.00 94.06 204 ILE A CA 1
ATOM 1682 C C . ILE A 1 204 ? 6.347 -14.719 -7.197 1.00 94.06 204 ILE A C 1
ATOM 1684 O O . ILE A 1 204 ? 6.783 -15.868 -7.243 1.00 94.06 204 ILE A O 1
ATOM 1688 N N . VAL A 1 205 ? 6.622 -13.871 -6.210 1.00 95.00 205 VAL A N 1
ATOM 1689 C CA . VAL A 1 205 ? 7.528 -14.217 -5.112 1.00 95.00 205 VAL A CA 1
ATOM 1690 C C . VAL A 1 205 ? 6.776 -14.929 -4.001 1.00 95.00 205 VAL A C 1
ATOM 1692 O O . VAL A 1 205 ? 7.373 -15.765 -3.329 1.00 95.00 205 VAL A O 1
ATOM 1695 N N . HIS A 1 206 ? 5.480 -14.643 -3.863 1.00 93.31 206 HIS A N 1
ATOM 1696 C CA . HIS A 1 206 ? 4.639 -15.099 -2.769 1.00 93.31 206 HIS A CA 1
ATOM 1697 C C . HIS A 1 206 ? 5.313 -14.753 -1.444 1.00 93.31 206 HIS A C 1
ATOM 1699 O O . HIS A 1 206 ? 5.926 -15.596 -0.795 1.00 93.31 206 HIS A O 1
ATOM 1705 N N . SER A 1 207 ? 5.283 -13.469 -1.096 1.00 94.25 207 SER A N 1
ATOM 1706 C CA . SER A 1 207 ? 5.815 -12.981 0.172 1.00 94.25 207 SER A CA 1
ATOM 1707 C C . SER A 1 207 ? 4.985 -11.833 0.731 1.00 94.25 207 SER A C 1
ATOM 1709 O O . SER A 1 207 ? 4.355 -11.097 -0.021 1.00 94.25 207 SER A O 1
ATOM 1711 N N . LYS A 1 208 ? 5.046 -11.673 2.051 1.00 92.69 208 LYS A N 1
ATOM 1712 C CA . LYS A 1 208 ? 4.574 -10.507 2.788 1.00 92.69 208 LYS A CA 1
ATOM 1713 C C . LYS A 1 208 ? 5.707 -10.020 3.682 1.00 92.69 208 LYS A C 1
ATOM 1715 O O . LYS A 1 208 ? 6.375 -10.823 4.344 1.00 92.69 208 LYS A O 1
ATOM 1720 N N . GLN A 1 209 ? 6.002 -8.732 3.645 1.00 92.31 209 GLN A N 1
ATOM 1721 C CA . GLN A 1 209 ? 7.183 -8.138 4.251 1.00 92.31 209 GLN A CA 1
ATOM 1722 C C . GLN A 1 209 ? 6.839 -6.755 4.803 1.00 92.31 209 GLN A C 1
ATOM 1724 O O . GLN A 1 209 ? 5.981 -6.052 4.291 1.00 92.31 209 GLN A O 1
ATOM 1729 N N . TYR A 1 210 ? 7.535 -6.345 5.859 1.00 91.31 210 TYR A N 1
ATOM 1730 C CA . TYR A 1 210 ? 7.466 -4.971 6.344 1.00 91.31 210 TYR A CA 1
ATOM 1731 C C . TYR A 1 210 ? 8.827 -4.529 6.871 1.00 91.31 210 TYR A C 1
ATOM 1733 O O . TYR A 1 210 ? 9.728 -5.338 7.135 1.00 91.31 210 TYR A O 1
ATOM 1741 N N . GLU A 1 211 ? 8.983 -3.221 7.004 1.00 91.38 211 GLU A N 1
ATOM 1742 C CA . GLU A 1 211 ? 10.210 -2.569 7.437 1.00 91.38 211 GLU A CA 1
ATOM 1743 C C . GLU A 1 211 ? 9.912 -1.387 8.379 1.00 91.38 211 GLU A C 1
ATOM 1745 O O . GLU A 1 211 ? 8.766 -0.964 8.511 1.00 91.38 211 GLU A O 1
ATOM 1750 N N . ASN A 1 212 ? 10.944 -0.891 9.074 1.00 87.56 212 ASN A N 1
ATOM 1751 C CA . ASN A 1 212 ? 10.864 0.253 10.003 1.00 87.56 212 ASN A CA 1
ATOM 1752 C C . ASN A 1 212 ? 11.864 1.378 9.638 1.00 87.56 212 ASN A C 1
ATOM 1754 O O . ASN A 1 212 ? 12.378 2.096 10.493 1.00 87.56 212 ASN A O 1
ATOM 1758 N N . TRP A 1 213 ? 12.230 1.478 8.369 1.00 92.56 213 TRP A N 1
ATOM 1759 C CA . TRP A 1 213 ? 12.982 2.555 7.740 1.00 92.56 213 TRP A CA 1
ATOM 1760 C C . TRP A 1 213 ? 12.086 3.783 7.565 1.00 92.56 213 TRP A C 1
ATOM 1762 O O . TRP A 1 213 ? 11.558 4.036 6.486 1.00 92.56 213 TRP A O 1
ATOM 1772 N N . ASP A 1 214 ? 11.956 4.558 8.637 1.00 91.75 214 ASP A N 1
ATOM 1773 C CA . ASP A 1 214 ? 11.147 5.783 8.670 1.00 91.75 214 ASP A CA 1
ATOM 1774 C C . ASP A 1 214 ? 11.939 7.054 8.302 1.00 91.75 214 ASP A C 1
ATOM 1776 O O . ASP A 1 214 ? 11.392 8.152 8.325 1.00 91.75 214 ASP A O 1
ATOM 1780 N N . ASP A 1 215 ? 13.227 6.914 7.971 1.00 94.31 215 ASP A N 1
ATOM 1781 C CA . ASP A 1 215 ? 14.129 8.017 7.629 1.00 94.31 215 ASP A CA 1
ATOM 1782 C C . ASP A 1 215 ? 14.557 7.914 6.151 1.00 94.31 215 ASP A C 1
ATOM 1784 O O . ASP A 1 215 ? 15.418 7.084 5.822 1.00 94.31 215 ASP A O 1
ATOM 1788 N N . PRO A 1 216 ? 13.976 8.732 5.250 1.00 94.00 216 PRO A N 1
ATOM 1789 C CA . PRO A 1 216 ? 14.323 8.731 3.833 1.00 94.00 216 PRO A CA 1
ATOM 1790 C C . PRO A 1 216 ? 15.792 9.059 3.547 1.00 94.00 216 PRO A C 1
ATOM 1792 O O . PRO A 1 216 ? 16.313 8.658 2.503 1.00 94.00 216 PRO A O 1
ATOM 1795 N N . ASP A 1 217 ? 16.482 9.748 4.463 1.00 94.00 217 ASP A N 1
ATOM 1796 C CA . ASP A 1 217 ? 17.884 10.122 4.295 1.00 94.00 217 ASP A CA 1
ATOM 1797 C C . ASP A 1 217 ? 18.850 8.965 4.525 1.00 94.00 217 ASP A C 1
ATOM 1799 O O . ASP A 1 217 ? 19.971 8.991 4.014 1.00 94.00 217 ASP A O 1
ATOM 1803 N N . LYS A 1 218 ? 18.399 7.922 5.225 1.00 94.69 218 LYS A N 1
ATOM 1804 C CA . LYS A 1 218 ? 19.186 6.717 5.515 1.00 94.69 218 LYS A CA 1
ATOM 1805 C C . LYS A 1 218 ? 18.904 5.559 4.565 1.00 94.69 218 LYS A C 1
ATOM 1807 O O . LYS A 1 218 ? 19.487 4.488 4.725 1.00 94.69 218 LYS A O 1
ATOM 1812 N N . ILE A 1 219 ? 18.012 5.747 3.594 1.00 95.88 219 ILE A N 1
ATOM 1813 C CA . ILE A 1 219 ? 17.700 4.723 2.602 1.00 95.88 219 ILE A CA 1
ATOM 1814 C C . ILE A 1 219 ? 18.866 4.572 1.620 1.00 95.88 219 ILE A C 1
ATOM 1816 O O . ILE A 1 219 ? 19.259 5.507 0.929 1.00 95.88 219 ILE A O 1
ATOM 1820 N N . THR A 1 220 ? 19.374 3.350 1.525 1.00 94.88 220 THR A N 1
ATOM 1821 C CA . THR A 1 220 ? 20.405 2.932 0.572 1.00 94.88 220 THR A CA 1
ATOM 1822 C C . THR A 1 220 ? 19.797 2.340 -0.698 1.00 94.88 220 THR A C 1
ATOM 1824 O O . THR A 1 220 ? 18.669 1.846 -0.698 1.00 94.88 220 THR A O 1
ATOM 1827 N N . GLU A 1 221 ? 20.576 2.299 -1.780 1.00 94.00 221 GLU A N 1
ATOM 1828 C CA . GLU A 1 221 ? 20.181 1.643 -3.035 1.00 94.00 221 GLU A CA 1
ATOM 1829 C C . GLU A 1 221 ? 19.816 0.165 -2.838 1.00 94.00 221 GLU A C 1
ATOM 1831 O O . GLU A 1 221 ? 18.798 -0.308 -3.344 1.00 94.00 221 GLU A O 1
ATOM 1836 N N . TRP A 1 222 ? 20.578 -0.548 -2.002 1.00 93.69 222 TRP A N 1
ATOM 1837 C CA . TRP A 1 222 ? 20.269 -1.930 -1.639 1.00 93.69 222 TRP A CA 1
ATOM 1838 C C . TRP A 1 222 ? 18.904 -2.064 -0.960 1.00 93.69 222 TRP A C 1
ATOM 1840 O O . TRP A 1 222 ? 18.211 -3.048 -1.201 1.00 93.69 222 TRP A O 1
ATOM 1850 N N . GLN A 1 223 ? 18.506 -1.103 -0.118 1.00 95.62 223 GLN A N 1
ATOM 1851 C CA . GLN A 1 223 ? 17.187 -1.109 0.522 1.00 95.62 223 GLN A CA 1
ATOM 1852 C C . GLN A 1 223 ? 16.085 -0.840 -0.501 1.00 95.62 223 GLN A C 1
ATOM 1854 O O . GLN A 1 223 ? 15.079 -1.540 -0.472 1.00 95.62 223 GLN A O 1
ATOM 1859 N N . MET A 1 224 ? 16.296 0.104 -1.424 1.00 94.94 224 MET A N 1
ATOM 1860 C CA . MET A 1 224 ? 15.334 0.407 -2.491 1.00 94.94 224 MET A CA 1
ATOM 1861 C C . MET A 1 224 ? 15.073 -0.793 -3.406 1.00 94.94 224 MET A C 1
ATOM 1863 O O . MET A 1 224 ? 13.945 -0.998 -3.828 1.00 94.94 224 MET A O 1
ATOM 1867 N N . GLY A 1 225 ? 16.083 -1.625 -3.677 1.00 92.31 225 GLY A N 1
ATOM 1868 C CA . GLY A 1 225 ? 15.933 -2.837 -4.4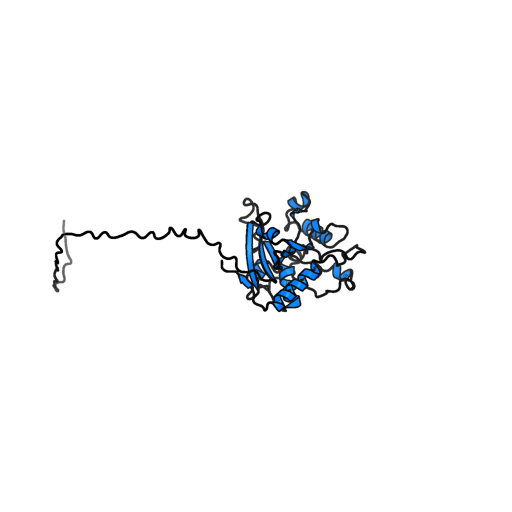92 1.00 92.31 225 GLY A CA 1
ATOM 1869 C C . GLY A 1 225 ? 15.254 -4.027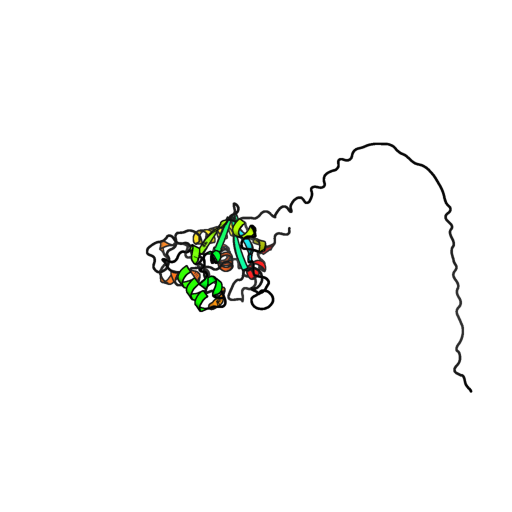 -3.801 1.00 92.31 225 GLY A C 1
ATOM 1870 O O . GLY A 1 225 ? 15.161 -5.101 -4.395 1.00 92.31 225 GLY A O 1
ATOM 1871 N N . ARG A 1 226 ? 14.819 -3.898 -2.542 1.00 94.06 226 ARG A N 1
ATOM 1872 C CA . ARG A 1 226 ? 14.148 -4.978 -1.797 1.00 94.06 226 ARG A CA 1
ATOM 1873 C C . ARG A 1 226 ? 12.635 -4.882 -1.969 1.00 94.06 226 ARG A C 1
ATOM 1875 O O . ARG A 1 226 ? 12.087 -3.795 -1.896 1.00 94.06 226 ARG A O 1
ATOM 1882 N N . LEU A 1 227 ? 11.957 -6.028 -2.050 1.00 91.69 227 LEU A N 1
ATOM 1883 C CA . LEU A 1 227 ? 10.488 -6.092 -2.122 1.00 91.69 227 LEU A CA 1
ATOM 1884 C C . LEU A 1 227 ? 9.817 -5.313 -0.984 1.00 91.69 227 LEU A C 1
ATOM 1886 O O . LEU A 1 227 ? 9.067 -4.396 -1.274 1.00 91.69 227 LEU A O 1
ATOM 1890 N N . ARG A 1 228 ? 10.251 -5.520 0.273 1.00 91.06 228 ARG A N 1
ATOM 1891 C CA . ARG A 1 228 ? 9.791 -4.762 1.460 1.00 91.06 228 ARG A CA 1
ATOM 1892 C C . ARG A 1 228 ? 9.874 -3.228 1.386 1.00 91.06 228 ARG A C 1
ATOM 1894 O O . ARG A 1 228 ? 9.492 -2.567 2.341 1.00 91.06 228 ARG A O 1
ATOM 1901 N N . TYR A 1 229 ? 10.509 -2.661 0.361 1.00 96.25 229 TYR A N 1
ATOM 1902 C CA . TYR A 1 229 ? 10.561 -1.217 0.153 1.00 96.25 229 TYR A CA 1
ATOM 1903 C C . TYR A 1 229 ? 9.225 -0.650 -0.346 1.00 96.25 229 TYR A C 1
ATOM 1905 O O . TYR A 1 229 ? 8.876 0.477 -0.002 1.00 96.25 229 TYR A O 1
ATOM 1913 N N . GLY A 1 230 ? 8.506 -1.421 -1.160 1.00 96.81 230 GLY A N 1
ATOM 1914 C CA . GLY A 1 230 ? 7.168 -1.111 -1.651 1.00 96.81 230 GLY A CA 1
ATOM 1915 C C . GLY A 1 230 ? 6.128 -2.012 -1.006 1.00 96.81 230 GLY A C 1
ATOM 1916 O O . GLY A 1 230 ? 6.473 -2.873 -0.198 1.00 96.81 230 GLY A O 1
ATOM 1917 N N . TYR A 1 231 ? 4.868 -1.774 -1.357 1.00 98.00 231 TYR A N 1
ATOM 1918 C CA . TYR A 1 231 ? 3.721 -2.465 -0.772 1.00 98.00 231 TYR A CA 1
ATOM 1919 C C . TYR A 1 231 ? 2.659 -2.722 -1.839 1.00 98.00 231 TYR A C 1
ATOM 1921 O O . TYR A 1 231 ? 2.474 -1.893 -2.728 1.00 98.00 231 TYR A O 1
ATOM 1929 N N . TYR A 1 232 ? 1.949 -3.842 -1.751 1.00 97.56 232 TYR A N 1
ATOM 1930 C CA . TYR A 1 232 ? 0.629 -3.983 -2.380 1.00 97.56 232 TYR A CA 1
ATOM 1931 C C . TYR A 1 232 ? -0.473 -3.624 -1.374 1.00 97.56 232 TYR A C 1
ATOM 1933 O O . TYR A 1 232 ? -0.198 -3.481 -0.181 1.00 97.56 232 TYR A O 1
ATOM 1941 N N . CYS A 1 233 ? -1.707 -3.449 -1.852 1.00 97.38 233 CYS A N 1
ATOM 1942 C CA . CYS A 1 233 ? -2.832 -2.881 -1.099 1.00 97.38 233 CYS A CA 1
ATOM 1943 C C . CYS A 1 233 ? -2.996 -3.456 0.321 1.00 97.38 233 CYS A C 1
ATOM 1945 O O . CYS A 1 233 ? -2.781 -2.760 1.314 1.00 97.38 233 CYS A O 1
ATOM 1947 N N . SER A 1 234 ? -3.270 -4.754 0.438 1.00 97.50 234 SER A N 1
ATOM 1948 C CA . SER A 1 234 ? -3.432 -5.438 1.724 1.00 97.50 234 SER A CA 1
ATOM 1949 C C . SER A 1 234 ? -2.134 -5.551 2.528 1.00 97.50 234 SER A C 1
ATOM 1951 O O . SER A 1 234 ? -2.172 -5.499 3.758 1.00 97.50 234 SER A O 1
ATOM 1953 N N . GLU A 1 235 ? -0.967 -5.646 1.886 1.00 98.06 235 GLU A N 1
ATOM 1954 C CA . GLU A 1 235 ? 0.311 -5.644 2.608 1.00 98.06 235 GLU A CA 1
ATOM 1955 C C . GLU A 1 235 ? 0.563 -4.324 3.320 1.00 98.06 235 GLU A C 1
ATOM 1957 O O . GLU A 1 235 ? 1.044 -4.353 4.447 1.00 98.06 235 GLU A O 1
ATOM 1962 N N . LEU A 1 236 ? 0.202 -3.184 2.723 1.00 98.44 236 LEU A N 1
ATOM 1963 C CA . LEU A 1 236 ? 0.312 -1.881 3.378 1.00 98.44 236 LEU A CA 1
ATOM 1964 C C . LEU A 1 236 ? -0.520 -1.844 4.669 1.00 98.44 236 LEU A C 1
ATOM 1966 O O . LEU A 1 236 ? -0.004 -1.458 5.721 1.00 98.44 236 LEU A O 1
ATOM 1970 N N . VAL A 1 237 ? -1.782 -2.283 4.597 1.00 98.38 237 VAL A N 1
ATOM 1971 C CA . VAL A 1 237 ? -2.713 -2.341 5.738 1.00 98.38 237 VAL A CA 1
ATOM 1972 C C . VAL A 1 237 ? -2.163 -3.258 6.833 1.00 98.38 237 VAL A C 1
ATOM 1974 O O . VAL A 1 237 ? -2.038 -2.863 7.996 1.00 98.38 237 VAL A O 1
ATOM 1977 N N . TRP A 1 238 ? -1.780 -4.480 6.463 1.00 98.25 238 TRP A N 1
ATOM 1978 C CA . TRP A 1 238 ? -1.194 -5.450 7.383 1.00 98.25 238 TRP A CA 1
ATOM 1979 C C . TRP A 1 238 ? 0.105 -4.934 8.012 1.00 98.25 238 TRP A C 1
ATOM 1981 O O . TRP A 1 238 ? 0.285 -5.019 9.231 1.00 98.25 238 TRP A O 1
ATOM 1991 N N . ALA A 1 239 ? 1.002 -4.370 7.202 1.00 97.81 239 ALA A N 1
ATOM 1992 C CA . ALA A 1 239 ? 2.302 -3.878 7.629 1.00 97.81 239 ALA A CA 1
ATOM 1993 C C . ALA A 1 239 ? 2.173 -2.700 8.597 1.00 97.81 239 ALA A C 1
ATOM 1995 O O . ALA A 1 239 ? 2.898 -2.671 9.589 1.00 97.81 239 ALA A O 1
ATOM 1996 N N . ALA A 1 240 ? 1.225 -1.786 8.379 1.00 98.00 240 ALA A N 1
ATOM 1997 C CA . ALA A 1 240 ? 0.957 -0.659 9.270 1.00 98.00 240 ALA A CA 1
ATOM 1998 C C . ALA A 1 240 ? 0.664 -1.116 10.707 1.00 98.00 240 ALA A C 1
ATOM 2000 O O . ALA A 1 240 ? 1.337 -0.713 11.666 1.00 98.00 240 ALA A O 1
ATOM 2001 N N . TYR A 1 241 ? -0.282 -2.044 10.852 1.00 98.12 241 TYR A N 1
ATOM 2002 C CA . TYR A 1 241 ? -0.631 -2.617 12.147 1.00 98.12 241 TYR A CA 1
ATOM 2003 C C . TYR A 1 241 ? 0.479 -3.502 12.716 1.00 98.12 241 TYR A C 1
ATOM 2005 O O . TYR A 1 241 ? 0.795 -3.432 13.909 1.00 98.12 241 TYR A O 1
ATOM 2013 N N . ARG A 1 242 ? 1.135 -4.301 11.872 1.00 96.88 242 ARG A N 1
ATOM 2014 C CA . ARG A 1 242 ? 2.211 -5.190 12.310 1.00 96.88 242 ARG A CA 1
ATOM 2015 C C . ARG A 1 242 ? 3.437 -4.425 12.804 1.00 96.88 242 ARG A C 1
ATOM 2017 O O . ARG A 1 242 ? 4.041 -4.806 13.812 1.00 96.88 242 ARG A O 1
ATOM 2024 N N . ALA A 1 243 ? 3.804 -3.345 12.122 1.00 95.50 243 ALA A N 1
ATOM 2025 C CA . ALA A 1 243 ? 4.980 -2.544 12.421 1.00 95.50 243 ALA A CA 1
ATOM 2026 C C . ALA A 1 243 ? 4.805 -1.715 13.695 1.00 95.50 243 ALA A C 1
ATOM 2028 O O . ALA A 1 243 ? 5.714 -1.707 14.532 1.00 95.50 243 ALA A O 1
ATOM 2029 N N . ARG A 1 244 ? 3.652 -1.060 13.882 1.00 94.62 244 ARG A N 1
ATOM 2030 C CA . ARG A 1 244 ? 3.427 -0.141 15.012 1.00 94.62 244 ARG A CA 1
ATOM 2031 C C . ARG A 1 244 ? 2.720 -0.777 16.197 1.00 94.62 244 ARG A C 1
ATOM 2033 O O . ARG A 1 244 ? 3.226 -0.690 17.310 1.00 94.62 244 ARG A O 1
ATOM 2040 N N . VAL A 1 245 ? 1.620 -1.474 15.945 1.00 96.06 245 VAL A N 1
ATOM 2041 C CA . VAL A 1 245 ? 0.719 -2.000 16.986 1.00 96.06 245 VAL A CA 1
ATOM 2042 C C . VAL A 1 245 ? 1.113 -3.411 17.431 1.00 96.06 245 VAL A C 1
ATOM 2044 O O . VAL A 1 245 ? 0.706 -3.887 18.485 1.00 96.06 245 VAL A O 1
ATOM 2047 N N . LYS A 1 246 ? 1.954 -4.096 16.645 1.00 95.88 246 LYS A N 1
ATOM 2048 C CA . LYS A 1 246 ? 2.438 -5.468 16.896 1.00 95.88 246 LYS A CA 1
ATOM 2049 C C . LYS A 1 246 ? 1.352 -6.546 16.858 1.00 95.88 246 LYS A C 1
ATOM 2051 O O . LYS A 1 246 ? 1.646 -7.701 17.169 1.00 95.88 246 LYS A O 1
ATOM 2056 N N . ILE A 1 247 ? 0.149 -6.223 16.391 1.00 94.62 247 ILE A N 1
ATOM 2057 C CA . ILE A 1 247 ? -0.878 -7.220 16.068 1.00 94.62 247 ILE A CA 1
ATOM 2058 C C . ILE A 1 247 ? -0.619 -7.819 14.687 1.00 94.62 247 ILE A C 1
ATOM 2060 O O . ILE A 1 247 ? 0.109 -7.254 13.872 1.00 94.62 247 ILE A O 1
ATOM 2064 N N . ASN A 1 248 ? -1.180 -8.994 14.436 1.00 95.44 248 ASN A N 1
ATOM 2065 C CA . ASN A 1 248 ? -1.156 -9.602 13.118 1.00 95.44 248 ASN A CA 1
ATOM 2066 C C . ASN A 1 248 ? -2.575 -9.584 12.557 1.00 95.44 248 ASN A C 1
ATOM 2068 O O . ASN A 1 248 ? -3.418 -10.337 13.035 1.00 95.44 248 ASN A O 1
ATOM 2072 N N . LEU A 1 249 ? -2.822 -8.717 11.574 1.00 95.75 249 LEU A N 1
ATOM 2073 C CA . LEU A 1 249 ? -4.118 -8.679 10.902 1.00 95.75 249 LEU A CA 1
ATOM 2074 C C . LEU A 1 249 ? -4.302 -9.811 9.898 1.00 95.75 249 LEU A C 1
ATOM 2076 O O . LEU A 1 249 ? -5.407 -10.017 9.443 1.00 95.75 249 LEU A O 1
ATOM 2080 N N . ASP A 1 250 ? -3.268 -10.579 9.584 1.00 94.19 250 ASP A N 1
ATOM 2081 C CA . ASP A 1 250 ? -3.420 -11.727 8.705 1.00 94.19 250 ASP A CA 1
ATOM 2082 C C . ASP A 1 250 ? -4.088 -12.893 9.452 1.00 94.19 250 ASP A C 1
ATOM 2084 O O . ASP A 1 250 ? -3.456 -13.539 10.300 1.00 94.19 250 ASP A O 1
ATOM 2088 N N . GLY A 1 251 ? -5.368 -13.133 9.150 1.00 90.31 251 GLY A N 1
ATOM 2089 C CA . GLY A 1 251 ? -6.172 -14.235 9.676 1.00 90.31 251 GLY A CA 1
ATOM 2090 C C . GLY A 1 251 ? -5.708 -15.616 9.206 1.00 90.31 251 GLY A C 1
ATOM 2091 O O . GLY A 1 251 ? -6.046 -16.622 9.828 1.00 90.31 251 GLY A O 1
ATOM 2092 N N . HIS A 1 252 ? -4.882 -15.681 8.160 1.00 87.44 252 HIS A N 1
ATOM 2093 C CA . HIS A 1 252 ? -4.344 -16.902 7.570 1.00 87.44 252 HIS A CA 1
ATOM 2094 C C . HIS A 1 252 ? -2.804 -16.866 7.554 1.00 87.44 252 HIS A C 1
ATOM 2096 O O . HIS A 1 252 ? -2.176 -17.091 6.523 1.00 87.44 252 HIS A O 1
ATOM 2102 N N . PRO A 1 253 ? -2.124 -16.703 8.706 1.00 81.00 253 PRO A N 1
ATOM 2103 C CA . PRO A 1 253 ? -0.710 -16.314 8.767 1.00 81.00 253 PRO A CA 1
ATOM 2104 C C . PRO A 1 253 ? 0.283 -17.293 8.130 1.00 81.00 253 PRO A C 1
ATOM 2106 O O . PRO A 1 253 ? 1.447 -16.932 7.929 1.00 81.00 253 PRO A O 1
ATOM 2109 N N . LEU A 1 254 ? -0.155 -18.522 7.847 1.00 81.25 254 LEU A N 1
ATOM 2110 C CA . LEU A 1 254 ? 0.624 -19.565 7.185 1.00 81.25 254 LEU A CA 1
ATOM 2111 C C . LEU A 1 254 ? 0.724 -19.364 5.667 1.00 81.25 254 LEU A C 1
ATOM 2113 O O . LEU A 1 254 ? 1.594 -19.972 5.040 1.00 81.25 254 LEU A O 1
ATOM 2117 N N . THR A 1 255 ? -0.131 -18.532 5.067 1.00 84.88 255 THR A N 1
ATOM 2118 C CA . THR A 1 255 ? 0.016 -18.132 3.670 1.00 84.88 255 THR A CA 1
ATOM 2119 C C . THR A 1 255 ? 1.171 -17.140 3.559 1.00 84.88 255 THR A C 1
ATOM 2121 O O . THR A 1 255 ? 1.429 -16.334 4.458 1.00 84.88 255 THR A O 1
ATOM 2124 N N . PRO A 1 256 ? 1.939 -17.187 2.470 1.00 89.56 256 PRO A N 1
ATOM 2125 C CA . PRO A 1 256 ? 3.065 -16.286 2.323 1.00 89.56 256 PRO A CA 1
ATOM 2126 C C . PRO A 1 256 ? 2.649 -14.898 1.811 1.00 89.56 256 PRO A C 1
ATOM 2128 O O . PRO A 1 256 ? 3.483 -14.008 1.798 1.00 89.56 256 PRO A O 1
ATOM 2131 N N . VAL A 1 257 ? 1.389 -14.702 1.420 1.00 93.00 257 VAL A N 1
ATOM 2132 C CA . VAL A 1 257 ? 0.791 -13.447 0.933 1.00 93.00 257 VAL A CA 1
ATOM 2133 C C . VAL A 1 257 ? -0.372 -13.114 1.858 1.00 93.00 257 VAL A C 1
ATOM 2135 O O . VAL A 1 257 ? -1.049 -14.038 2.290 1.00 93.00 257 VAL A O 1
ATOM 2138 N N . VAL A 1 258 ? -0.590 -11.835 2.159 1.00 94.88 258 VAL A N 1
ATOM 2139 C CA . VAL A 1 258 ? -1.768 -11.391 2.912 1.00 94.88 258 VAL A CA 1
ATOM 2140 C C . VAL A 1 258 ? -2.780 -10.814 1.933 1.00 94.88 258 VAL A C 1
ATOM 2142 O O . VAL A 1 258 ? -2.551 -9.749 1.375 1.00 94.88 258 VAL A O 1
ATOM 2145 N N . TRP A 1 259 ? -3.880 -11.508 1.679 1.00 94.50 259 TRP A N 1
ATOM 2146 C CA . TRP A 1 259 ? -4.964 -11.002 0.838 1.00 94.50 259 TRP A CA 1
ATOM 2147 C C . TRP A 1 259 ? -5.890 -10.076 1.635 1.00 94.50 259 TRP A C 1
ATOM 2149 O O . TRP A 1 259 ? -5.950 -10.183 2.862 1.00 94.50 259 TRP A O 1
ATOM 2159 N N . PRO A 1 260 ? -6.640 -9.176 0.979 1.00 95.56 260 PRO A N 1
ATOM 2160 C CA . PRO A 1 260 ? -7.701 -8.413 1.636 1.00 95.56 260 PRO A CA 1
ATOM 2161 C C . PRO A 1 260 ? -8.648 -9.283 2.483 1.00 95.56 260 PRO A C 1
ATOM 2163 O O . PRO A 1 260 ? -8.889 -8.964 3.647 1.00 95.56 260 PRO A O 1
ATOM 2166 N N . SER A 1 261 ? -9.076 -10.438 1.958 1.00 92.94 261 SER A N 1
ATOM 2167 C CA . SER A 1 261 ? -9.906 -11.414 2.681 1.00 92.94 261 SER A CA 1
ATOM 2168 C C . SER A 1 261 ? -9.231 -11.998 3.927 1.00 92.94 261 SER A C 1
ATOM 2170 O O . SER A 1 261 ? -9.901 -12.344 4.895 1.00 92.94 261 SER A O 1
ATOM 2172 N N . ASP A 1 262 ? -7.899 -12.116 3.935 1.00 94.62 262 ASP A N 1
ATOM 2173 C CA . ASP A 1 262 ? -7.169 -12.600 5.112 1.00 94.62 262 ASP A CA 1
ATOM 2174 C C . ASP A 1 262 ? -7.221 -11.563 6.244 1.00 94.62 262 ASP A C 1
ATOM 2176 O O . ASP A 1 262 ? -7.251 -11.930 7.420 1.00 94.62 262 ASP A O 1
ATOM 2180 N N . ILE A 1 263 ? -7.243 -10.271 5.896 1.00 96.25 263 ILE A N 1
ATOM 2181 C CA . ILE A 1 263 ? -7.409 -9.171 6.853 1.00 96.25 263 ILE A CA 1
ATOM 2182 C C . ILE A 1 263 ? -8.841 -9.144 7.372 1.00 96.25 263 ILE A C 1
ATOM 2184 O O . ILE A 1 263 ? -9.037 -9.035 8.577 1.00 96.25 263 ILE A O 1
ATOM 2188 N N . GLU A 1 264 ? -9.828 -9.267 6.487 1.00 94.38 264 GLU A N 1
ATOM 2189 C CA . GLU A 1 264 ? -11.246 -9.358 6.852 1.00 94.38 264 GLU A CA 1
ATOM 2190 C C . GLU A 1 264 ? -11.506 -10.513 7.830 1.00 94.38 264 GLU A C 1
ATOM 2192 O O . GLU A 1 264 ? -12.124 -10.304 8.872 1.00 94.38 264 GLU A O 1
ATOM 2197 N N . ALA A 1 265 ? -10.947 -11.698 7.565 1.00 92.94 265 ALA A N 1
ATOM 2198 C CA . ALA A 1 265 ? -11.090 -12.891 8.402 1.00 92.94 265 ALA A CA 1
ATOM 2199 C C . ALA A 1 265 ? -10.324 -12.828 9.742 1.00 92.94 265 ALA A C 1
ATOM 2201 O O . ALA A 1 265 ? -10.344 -13.785 10.526 1.00 92.94 265 ALA A O 1
ATOM 2202 N N . SER A 1 266 ? -9.609 -11.737 10.022 1.00 95.12 266 SER A N 1
ATOM 2203 C CA . SER A 1 266 ? -8.827 -11.586 11.244 1.00 95.12 266 SER A CA 1
ATOM 2204 C C . SER A 1 266 ? -9.694 -11.617 12.500 1.00 95.12 266 SER A C 1
ATOM 2206 O O . SER A 1 266 ? -10.747 -10.995 12.597 1.00 95.12 266 SER A O 1
ATOM 2208 N N . SER A 1 267 ? -9.180 -12.213 13.579 1.00 94.56 267 SER A N 1
ATOM 2209 C CA . SER A 1 267 ? -9.824 -12.084 14.890 1.00 94.56 267 SER A CA 1
ATOM 2210 C C . SER A 1 267 ? -9.829 -10.645 15.417 1.00 94.56 267 SER A C 1
ATOM 2212 O O . SER A 1 267 ? -10.491 -10.384 16.421 1.00 94.56 267 SER A O 1
ATOM 2214 N N . TYR A 1 268 ? -9.076 -9.727 14.801 1.00 94.56 268 TYR A N 1
ATOM 2215 C CA . TYR A 1 268 ? -9.016 -8.311 15.164 1.00 94.56 268 TYR A CA 1
ATOM 2216 C C . TYR A 1 268 ? -9.991 -7.433 14.382 1.00 94.56 268 TYR A C 1
ATOM 2218 O O . TYR A 1 268 ? -10.258 -6.327 14.838 1.00 94.56 268 TYR A O 1
ATOM 2226 N N . THR A 1 269 ? -10.549 -7.899 13.272 1.00 92.75 269 THR A N 1
ATOM 2227 C CA . THR A 1 269 ? -11.513 -7.147 12.466 1.00 92.75 269 THR A CA 1
ATOM 2228 C C . THR A 1 269 ? -12.942 -7.480 12.883 1.00 92.75 269 THR A C 1
ATOM 2230 O O . THR A 1 269 ? -13.229 -8.551 13.432 1.00 92.75 269 THR A O 1
ATOM 2233 N N . VAL A 1 270 ? -13.828 -6.500 12.737 1.00 89.50 270 VAL A N 1
ATOM 2234 C CA . VAL A 1 270 ? -15.278 -6.636 12.901 1.00 89.50 270 VAL A CA 1
ATOM 2235 C C . VAL A 1 270 ? -15.930 -5.784 11.834 1.00 89.50 270 VAL A C 1
ATOM 2237 O O . VAL A 1 270 ? -15.634 -4.595 11.729 1.00 89.50 270 VAL A O 1
ATOM 2240 N N . GLU A 1 271 ? -16.801 -6.397 11.051 1.00 85.38 271 GLU A N 1
ATOM 2241 C CA . GLU A 1 271 ? -17.619 -5.697 10.070 1.00 85.38 271 GLU A CA 1
ATOM 2242 C C . GLU A 1 271 ? -18.581 -4.745 10.772 1.00 85.38 271 GLU A C 1
ATOM 2244 O O . GLU A 1 271 ? -19.101 -5.039 11.853 1.00 85.38 271 GLU A O 1
ATOM 2249 N N . TYR A 1 272 ? -18.833 -3.598 10.155 1.00 78.06 272 TYR A N 1
ATOM 2250 C CA . TYR A 1 272 ? -19.936 -2.769 10.604 1.00 78.06 272 TYR A CA 1
ATOM 2251 C C . TYR A 1 272 ? -21.256 -3.444 10.228 1.00 78.06 272 TYR A C 1
ATOM 2253 O O . TYR A 1 272 ? -21.572 -3.574 9.048 1.00 78.06 272 TYR A O 1
ATOM 2261 N N . GLU A 1 273 ? -22.024 -3.874 11.232 1.00 57.66 273 GLU A N 1
ATOM 2262 C CA . GLU A 1 273 ? -23.402 -4.307 11.003 1.00 57.66 273 GLU A CA 1
ATOM 2263 C C . GLU A 1 273 ? -24.227 -3.097 10.510 1.00 57.66 273 GLU A C 1
ATOM 2265 O O . GLU A 1 273 ? -24.143 -2.027 11.128 1.00 57.66 273 GLU A O 1
ATOM 2270 N N . PRO A 1 274 ? -24.966 -3.226 9.391 1.00 48.53 274 PRO A N 1
ATOM 2271 C CA . PRO A 1 274 ? -25.796 -2.154 8.842 1.00 48.53 274 PRO A CA 1
ATOM 2272 C C . PRO A 1 274 ? -26.991 -1.774 9.729 1.00 48.53 274 PRO A C 1
ATOM 2274 O O . PRO A 1 274 ? -27.517 -2.645 10.461 1.00 48.53 274 PRO A O 1
#

Sequence (274 aa):
MRRAELDTKSKKLKKTFQVLVIEVRWKPLVLIAVGMFLAPATLAPSALGAASAPMYKGDVIYAEAYHNDNEKKKKNDLPGWDHAALYIGNNRIVEADPHMENWTDDEKKGNYPFNRSLVRKLHYRSYHAPYDQNHYGKVEYSPLSEITSGEYYQDFLYAWVKVKQEDRDQAVDWAEIRAKPQWPRLNSSTKNYSRPFDYLSPWIVHSKQYENWDDPDKITEWQMGRLRYGYYCSELVWAAYRARVKINLDGHPLTPVVWPSDIEASSYTVEYEP

Mean predicted aligned error: 12.4 Å

Radius of gyration: 32.99 Å; Cα contacts (8 Å, |Δi|>4): 474; chains: 1; bounding box: 99×88×49 Å